Protein AF-A0A4P9X8M6-F1 (afdb_monomer)

Organism: NCBI:txid1555241

pLDDT: mean 81.97, std 18.38, range [35.16, 98.69]

Radius of gyration: 25.41 Å; Cα contacts (8 Å, |Δi|>4): 412; chains: 1; bounding box: 42×95×74 Å

Sequence (231 aa):
MHDADGSPYGARYAGDDATQTVERESTIPLPDVLYDQYLMLECRCFMGLFPEINRAWVTIDNRLFLWDYTASQGKPSASAAAAGAADDNLVTYDGQKQIIISVALVKPVAGVFLPQIEFLLVVTTPIEIILLGVTFEGPERRELAIIETGLAQSSDQILMGAIVSTAEGRVFMCGNNGHLFELEYRASAGLFSSRMNRINRTASSLAYFLPSFLHFGPDDGALSLAIDPHR

Foldseek 3Di:
DDDDDDDDPPPPPPPPPVPPDDDDPDDFDDPPVVVVLQVVADDDKDWDDDVVLQWTWMFRFQKIKIFRSCCVVDDAAPLRPPDPDDGSGIAMDRPGPGGWQDWDKFAAQPPQDDVQQGIWIFTDGQFKTATWGWGADDPPSRHIDTHGPVDMDTPVRFRFREWDAAPNGWIWTWTLQQWIKTWAAGNDADPPGDRIDIGTPPDDPCVVVDDPVPPPDPSHTDNYDDDDNVD

Mean predicted aligned error: 10.71 Å

Nearest PDB structures (foldseek):
  7tbj-assembly1_A5  TM=9.152E-01  e=1.159E-13  Homo sapiens
  7tbl-assembly1_A6-7  TM=9.152E-01  e=1.159E-13  Homo sapiens
  5hax-assembly1_A  TM=9.152E-01  e=1.224E-13  Thermochaetoides thermophila DSM 1495
  7tbi-assembly1_A4  TM=9.152E-01  e=1.224E-13  Saccharomyces cerevisiae
  7tbi-assembly1_A2  TM=9.152E-01  e=1.224E-13  Saccharomyces cerevisiae

Structure (mmCIF, N/CA/C/O backbone):
data_AF-A0A4P9X8M6-F1
#
_entry.id   AF-A0A4P9X8M6-F1
#
loop_
_atom_site.group_PDB
_atom_site.id
_atom_site.type_symbol
_atom_site.label_atom_id
_atom_site.label_alt_id
_atom_site.label_comp_id
_atom_site.label_asym_id
_atom_site.label_entity_id
_atom_site.label_seq_id
_atom_site.pdbx_PDB_ins_code
_atom_site.Cartn_x
_atom_site.Cartn_y
_atom_site.Cartn_z
_atom_site.occupancy
_atom_site.B_iso_or_equiv
_atom_site.auth_seq_id
_atom_site.auth_comp_id
_atom_site.auth_asym_id
_atom_site.auth_atom_id
_atom_site.pdbx_PDB_model_num
ATOM 1 N N . MET A 1 1 ? -19.738 -77.212 -41.095 1.00 36.34 1 MET A N 1
ATOM 2 C CA . MET A 1 1 ? -19.205 -77.770 -39.842 1.00 36.34 1 MET A CA 1
ATOM 3 C C . MET A 1 1 ? -18.336 -76.687 -39.237 1.00 36.34 1 MET A C 1
ATOM 5 O O . MET A 1 1 ? -17.339 -76.377 -39.868 1.00 36.34 1 MET A O 1
ATOM 9 N N . HIS A 1 2 ? -18.813 -76.115 -38.124 1.00 37.88 2 HIS A N 1
ATOM 10 C CA . HIS A 1 2 ? -18.127 -75.292 -37.112 1.00 37.88 2 HIS A CA 1
ATOM 11 C C . HIS A 1 2 ? -17.347 -74.043 -37.548 1.00 37.88 2 HIS A C 1
ATOM 13 O O . HIS A 1 2 ? -16.643 -74.045 -38.543 1.00 37.88 2 HIS A O 1
ATOM 19 N N . ASP A 1 3 ? -17.303 -72.960 -36.789 1.00 38.03 3 ASP A N 1
ATOM 20 C CA . ASP A 1 3 ? -18.166 -72.364 -35.768 1.00 38.03 3 ASP A CA 1
ATOM 21 C C . ASP A 1 3 ? -17.609 -70.947 -35.569 1.00 38.03 3 ASP A C 1
ATOM 23 O O . ASP A 1 3 ? -16.463 -70.657 -35.922 1.00 38.03 3 ASP A O 1
ATOM 27 N N . ALA A 1 4 ? -18.449 -70.069 -35.038 1.00 45.78 4 ALA A N 1
ATOM 28 C CA . ALA A 1 4 ? -18.085 -68.738 -34.586 1.00 45.78 4 ALA A CA 1
ATOM 29 C C . ALA A 1 4 ? -17.064 -68.783 -33.436 1.00 45.78 4 ALA A C 1
ATOM 31 O O . ALA A 1 4 ? -17.129 -69.690 -32.616 1.00 45.78 4 ALA A O 1
ATOM 32 N N . ASP A 1 5 ? -16.193 -67.774 -33.340 1.00 41.66 5 ASP A N 1
ATOM 33 C CA . ASP A 1 5 ? -16.103 -66.872 -32.178 1.00 41.66 5 ASP A CA 1
ATOM 34 C C . ASP A 1 5 ? -15.058 -65.772 -32.446 1.00 41.66 5 ASP A C 1
ATOM 36 O O . ASP A 1 5 ? -14.062 -66.001 -33.134 1.00 41.66 5 ASP A O 1
ATOM 40 N N . GLY A 1 6 ? -15.276 -64.575 -31.903 1.00 35.16 6 GLY A N 1
ATOM 41 C CA . GLY A 1 6 ? -14.295 -63.491 -31.953 1.00 35.16 6 GLY A CA 1
ATOM 42 C C . GLY A 1 6 ? -14.893 -62.092 -31.988 1.00 35.16 6 GLY A C 1
ATOM 43 O O . GLY A 1 6 ? -14.657 -61.339 -32.931 1.00 35.16 6 GLY A O 1
ATOM 44 N N . SER A 1 7 ? -15.645 -61.722 -30.949 1.00 44.66 7 SER A N 1
ATOM 45 C CA . SER A 1 7 ? -15.847 -60.309 -30.599 1.00 44.66 7 SER A CA 1
ATOM 46 C C . SER A 1 7 ? -14.492 -59.607 -30.450 1.00 44.66 7 SER A C 1
ATOM 48 O O . SER A 1 7 ? -13.554 -60.183 -29.893 1.00 44.66 7 SER A O 1
ATOM 50 N N . PRO A 1 8 ? -14.398 -58.333 -30.854 1.00 40.25 8 PRO A N 1
ATOM 51 C CA . PRO A 1 8 ? -13.964 -57.394 -29.836 1.00 40.25 8 PRO A CA 1
ATOM 52 C C . PRO A 1 8 ? -14.780 -56.106 -29.902 1.00 40.25 8 PRO A C 1
ATOM 54 O O . PRO A 1 8 ? -14.632 -55.278 -30.802 1.00 40.25 8 PRO A O 1
ATOM 57 N N . TYR A 1 9 ? -15.569 -55.884 -28.855 1.00 38.56 9 TYR A N 1
ATOM 58 C CA . TYR A 1 9 ? -15.810 -54.546 -28.328 1.00 38.56 9 TYR A CA 1
ATOM 59 C C . TYR A 1 9 ? -14.461 -53.920 -27.936 1.00 38.56 9 TYR A C 1
ATOM 61 O O . TYR A 1 9 ? -14.053 -53.935 -26.781 1.00 38.56 9 TYR A O 1
ATOM 69 N N . GLY A 1 10 ? -13.744 -53.397 -28.925 1.00 37.84 10 GLY A N 1
ATOM 70 C CA . GLY A 1 10 ? -12.582 -52.539 -28.755 1.00 37.84 10 GLY A CA 1
ATOM 71 C C . GLY A 1 10 ? -12.990 -51.113 -29.077 1.00 37.84 10 GLY A C 1
ATOM 72 O O . GLY A 1 10 ? -12.601 -50.580 -30.114 1.00 37.84 10 GLY A O 1
ATOM 73 N N . ALA A 1 11 ? -13.815 -50.507 -28.221 1.00 40.91 11 ALA A N 1
ATOM 74 C CA . ALA A 1 11 ? -13.980 -49.063 -28.238 1.00 40.91 11 ALA A CA 1
ATOM 75 C C . ALA A 1 11 ? -12.589 -48.458 -28.021 1.00 40.91 11 ALA A C 1
ATOM 77 O O . ALA A 1 11 ? -12.020 -48.542 -26.932 1.00 40.91 11 ALA A O 1
ATOM 78 N N . ARG A 1 12 ? -12.014 -47.898 -29.087 1.00 37.62 12 ARG A N 1
ATOM 79 C CA . ARG A 1 12 ? -10.888 -46.982 -28.974 1.00 37.62 12 ARG A CA 1
ATOM 80 C C . ARG A 1 12 ? -11.412 -45.773 -28.213 1.00 37.62 12 ARG A C 1
ATOM 82 O O . ARG A 1 12 ? -11.970 -44.859 -28.811 1.00 37.62 12 ARG A O 1
ATOM 89 N N . TYR A 1 13 ? -11.237 -45.781 -26.899 1.00 41.72 13 TYR A N 1
ATOM 90 C CA . TYR A 1 13 ? -11.098 -44.547 -26.150 1.00 41.72 13 TYR A CA 1
ATOM 91 C C . TYR A 1 13 ? -9.805 -43.906 -26.659 1.00 41.72 13 TYR A C 1
ATOM 93 O O . TYR A 1 13 ? -8.726 -44.131 -26.119 1.00 41.72 13 TYR A O 1
ATOM 101 N N . ALA A 1 14 ? -9.900 -43.176 -27.771 1.00 46.03 14 ALA A N 1
ATOM 102 C CA . ALA A 1 14 ? -8.968 -42.101 -28.049 1.00 46.03 14 ALA A CA 1
ATOM 103 C C . ALA A 1 14 ? -9.258 -41.054 -26.974 1.00 46.03 14 ALA A C 1
ATOM 105 O O . ALA A 1 14 ? -10.088 -40.167 -27.151 1.00 46.03 14 ALA A O 1
ATOM 106 N N . GLY A 1 15 ? -8.684 -41.274 -25.792 1.00 46.59 15 GLY A N 1
ATOM 107 C CA . GLY A 1 15 ? -8.570 -40.230 -24.803 1.00 46.59 15 GLY A CA 1
ATOM 108 C C . GLY A 1 15 ? -7.670 -39.180 -25.422 1.00 46.59 15 GLY A C 1
ATOM 109 O O . GLY A 1 15 ? 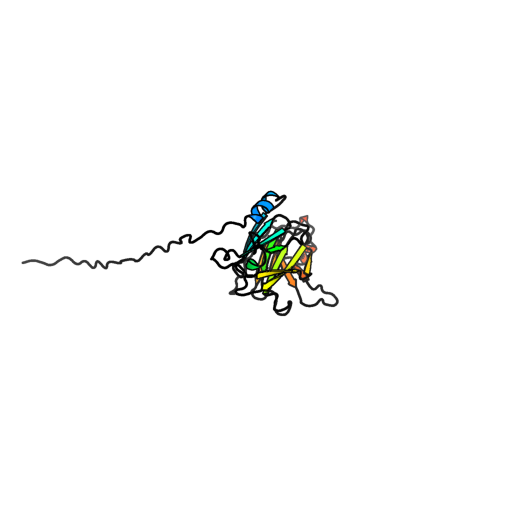-6.455 -39.361 -25.446 1.00 46.59 15 GLY A O 1
ATOM 110 N N . ASP A 1 16 ? -8.271 -38.108 -25.930 1.00 53.44 16 ASP A N 1
ATOM 111 C CA . ASP A 1 16 ? -7.636 -36.795 -25.911 1.00 53.44 16 ASP A CA 1
ATOM 112 C C . ASP A 1 16 ? -7.468 -36.417 -24.434 1.00 53.44 16 ASP A C 1
ATOM 114 O O . ASP A 1 16 ? -8.170 -35.573 -23.883 1.00 53.44 16 ASP A O 1
ATOM 118 N N . ASP A 1 17 ? -6.540 -37.100 -23.766 1.00 56.97 17 ASP A N 1
ATOM 119 C CA . ASP A 1 17 ? -5.930 -36.622 -22.539 1.00 56.97 17 ASP A CA 1
ATOM 120 C C . ASP A 1 17 ? -4.846 -35.642 -22.985 1.00 56.97 17 ASP A C 1
ATOM 122 O O . ASP A 1 17 ? -3.643 -35.898 -22.921 1.00 56.97 17 ASP A O 1
ATOM 126 N N . ALA A 1 18 ? -5.301 -34.542 -23.594 1.00 63.84 18 ALA A N 1
ATOM 127 C CA . ALA A 1 18 ? -4.459 -33.404 -23.881 1.00 63.84 18 ALA A CA 1
ATOM 128 C C . ALA A 1 18 ? -4.058 -32.848 -22.519 1.00 63.84 18 ALA A C 1
ATOM 130 O O . ALA A 1 18 ? -4.788 -32.064 -21.910 1.00 63.84 18 ALA A O 1
ATOM 131 N N . THR A 1 19 ? -2.922 -33.321 -22.008 1.00 73.25 19 THR A N 1
ATOM 132 C CA . THR A 1 19 ? -2.303 -32.783 -20.807 1.00 73.25 19 THR A CA 1
ATOM 133 C C . THR A 1 19 ? -2.197 -31.280 -21.010 1.00 73.25 19 THR A C 1
ATOM 135 O O . THR A 1 19 ? -1.454 -30.828 -21.881 1.00 73.25 19 THR A O 1
ATOM 138 N N . GLN A 1 20 ? -2.987 -30.507 -20.268 1.00 78.00 20 GLN A N 1
ATOM 139 C CA . GLN A 1 20 ? -2.903 -29.056 -20.316 1.00 78.00 20 GLN A CA 1
ATOM 140 C C . GLN A 1 20 ? -1.538 -28.661 -19.759 1.00 78.00 20 GLN A C 1
ATOM 142 O O . GLN A 1 20 ? -1.302 -28.710 -18.552 1.00 78.00 20 GLN A O 1
ATOM 147 N N . THR A 1 21 ? -0.616 -28.328 -20.653 1.00 85.62 21 THR A N 1
ATOM 148 C CA . THR A 1 21 ? 0.717 -27.858 -20.299 1.00 85.62 21 THR A CA 1
ATOM 149 C C . THR A 1 21 ? 0.705 -26.341 -20.245 1.00 85.62 21 THR A C 1
ATOM 151 O O . THR A 1 21 ? 0.279 -25.676 -21.187 1.00 85.62 21 THR A O 1
ATOM 154 N N . VAL A 1 22 ? 1.177 -25.784 -19.133 1.00 89.19 22 VAL A N 1
ATOM 155 C CA . VAL A 1 22 ? 1.449 -24.350 -19.036 1.00 89.19 22 VAL A CA 1
ATOM 156 C C . VAL A 1 22 ? 2.821 -24.102 -19.644 1.00 89.19 22 VAL A C 1
ATOM 158 O O . VAL A 1 22 ? 3.821 -24.630 -19.158 1.00 89.19 22 VAL A O 1
ATOM 161 N N . GLU A 1 23 ? 2.869 -23.293 -20.696 1.00 90.12 23 GLU A N 1
ATOM 162 C CA . GLU A 1 23 ? 4.118 -22.841 -21.298 1.00 90.12 23 GLU A CA 1
ATOM 163 C C . GLU A 1 23 ? 4.398 -21.393 -20.895 1.00 90.12 23 GLU A C 1
ATOM 165 O O . GLU A 1 23 ? 3.507 -20.545 -20.843 1.00 90.12 23 GLU A O 1
ATOM 170 N N . ARG A 1 24 ? 5.660 -21.105 -20.580 1.00 88.06 24 ARG A N 1
ATOM 171 C CA . ARG A 1 24 ? 6.111 -19.745 -20.288 1.00 88.06 24 ARG A CA 1
ATOM 172 C C . ARG A 1 24 ? 6.143 -18.952 -21.591 1.00 88.06 24 ARG A C 1
ATOM 174 O O . ARG A 1 24 ? 7.040 -19.151 -22.401 1.00 88.06 24 ARG A O 1
ATOM 181 N N . GLU A 1 25 ? 5.205 -18.026 -21.749 1.00 87.38 25 GLU A N 1
ATOM 182 C CA . GLU A 1 25 ? 5.122 -17.177 -22.942 1.00 87.38 25 GLU A CA 1
ATOM 183 C C . GLU A 1 25 ? 6.210 -16.094 -22.967 1.00 87.38 25 GLU A C 1
ATOM 185 O O . GLU A 1 25 ? 6.862 -15.875 -23.985 1.00 87.38 25 GLU A O 1
ATOM 190 N N . SER A 1 26 ? 6.435 -15.406 -21.844 1.00 82.50 26 SER A N 1
ATOM 191 C CA . SER A 1 26 ? 7.371 -14.279 -21.793 1.00 82.50 26 SER A CA 1
ATOM 192 C C . SER A 1 26 ? 7.974 -14.061 -20.406 1.00 82.50 26 SER A C 1
ATOM 194 O O . SER A 1 26 ? 7.615 -14.706 -1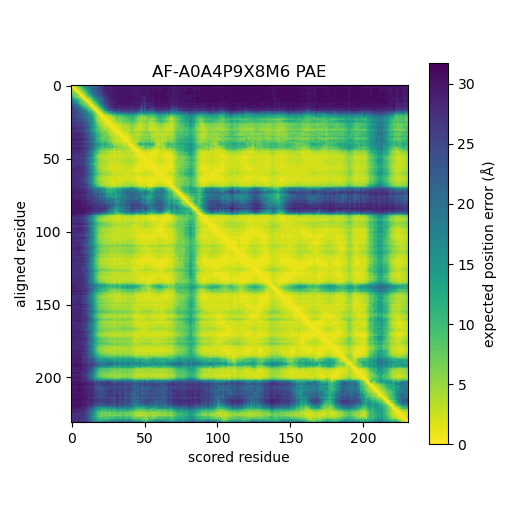9.417 1.00 82.50 26 SER A O 1
ATOM 196 N N . THR A 1 27 ? 8.971 -13.179 -20.324 1.00 81.31 27 THR A N 1
ATOM 197 C CA . THR A 1 27 ? 9.564 -12.724 -19.062 1.00 81.31 27 THR A CA 1
ATOM 198 C C . THR A 1 27 ? 10.005 -11.295 -19.179 1.00 81.31 27 THR A C 1
ATOM 200 O O . THR A 1 27 ? 10.637 -10.912 -20.158 1.00 81.31 27 THR A O 1
ATOM 203 N N . ILE A 1 28 ? 9.669 -10.539 -18.148 1.00 81.19 28 ILE A N 1
ATOM 204 C CA . ILE A 1 28 ? 9.882 -9.108 -18.084 1.00 81.19 28 ILE A CA 1
ATOM 205 C C . ILE A 1 28 ? 10.965 -8.895 -17.024 1.00 81.19 28 ILE A C 1
ATOM 207 O O . ILE A 1 28 ? 10.739 -9.271 -15.869 1.00 81.19 28 ILE A O 1
ATOM 211 N N . PRO A 1 29 ? 12.158 -8.398 -17.399 1.00 79.81 29 PRO A N 1
ATOM 212 C CA . PRO A 1 29 ? 13.193 -8.085 -16.423 1.00 79.81 29 PRO A CA 1
ATOM 213 C C . PRO A 1 29 ? 12.755 -6.915 -15.531 1.00 79.81 29 PRO A C 1
ATOM 215 O O . PRO A 1 29 ? 11.855 -6.147 -15.880 1.00 79.81 29 PRO A O 1
ATOM 218 N N . LEU A 1 30 ? 13.396 -6.786 -14.368 1.00 79.62 30 LEU A N 1
ATOM 219 C CA . LEU A 1 30 ? 13.272 -5.577 -13.555 1.00 79.62 30 LEU A CA 1
ATOM 220 C C . LEU A 1 30 ? 13.863 -4.384 -14.330 1.00 79.62 30 LEU A C 1
ATOM 222 O O . LEU A 1 30 ? 14.883 -4.579 -14.990 1.00 79.62 30 LEU A O 1
ATOM 226 N N . PRO A 1 31 ? 13.265 -3.182 -14.241 1.00 82.81 31 PRO A N 1
ATOM 227 C CA . PRO A 1 31 ? 13.874 -1.958 -14.759 1.00 82.81 31 PRO A CA 1
ATOM 228 C C . PRO A 1 31 ? 15.306 -1.767 -14.250 1.00 82.81 31 PRO A C 1
ATOM 230 O O . PRO A 1 31 ? 15.565 -1.950 -13.056 1.00 82.81 31 PRO A O 1
ATOM 233 N N . ASP A 1 32 ? 16.222 -1.364 -15.131 1.00 80.44 32 ASP A N 1
ATOM 234 C CA . ASP A 1 32 ? 17.652 -1.262 -14.813 1.00 80.44 32 ASP A CA 1
ATOM 235 C C . ASP A 1 32 ? 17.904 -0.240 -13.695 1.00 80.44 32 ASP A C 1
ATOM 237 O O . ASP A 1 32 ? 18.746 -0.457 -12.823 1.00 80.44 32 ASP A O 1
ATOM 241 N N . VAL A 1 33 ? 17.100 0.829 -13.636 1.00 79.00 33 VAL A N 1
ATOM 242 C CA . VAL A 1 33 ? 17.161 1.845 -12.569 1.00 79.00 33 VAL A CA 1
ATOM 243 C C . VAL A 1 33 ? 17.000 1.238 -11.168 1.00 79.00 33 VAL A C 1
ATOM 245 O O . VAL A 1 33 ? 17.580 1.741 -10.203 1.00 79.00 33 VAL A O 1
ATOM 248 N N . LEU A 1 34 ? 16.247 0.141 -11.027 1.00 83.56 34 LEU A N 1
ATOM 249 C CA . LEU A 1 34 ? 16.076 -0.530 -9.736 1.00 83.56 34 LEU A CA 1
ATOM 250 C C . LEU A 1 34 ? 17.336 -1.267 -9.289 1.00 83.56 34 LEU A C 1
ATOM 252 O O . LEU A 1 34 ? 17.514 -1.461 -8.088 1.00 83.56 34 LEU A O 1
ATOM 256 N N . TYR A 1 35 ? 18.208 -1.661 -10.218 1.00 83.44 35 TYR A N 1
ATOM 257 C CA . TYR A 1 35 ? 19.460 -2.331 -9.884 1.00 83.44 35 TYR A CA 1
ATOM 258 C C . TYR A 1 35 ? 20.376 -1.403 -9.085 1.00 83.44 35 TYR A C 1
ATOM 260 O O . TYR A 1 35 ? 20.844 -1.775 -8.010 1.00 83.44 35 TYR A O 1
ATOM 268 N N . ASP A 1 36 ? 20.540 -0.160 -9.541 1.00 82.38 36 ASP A N 1
ATOM 269 C CA . ASP A 1 36 ? 21.342 0.843 -8.836 1.00 82.38 36 ASP A CA 1
ATOM 270 C C . ASP A 1 36 ? 20.765 1.165 -7.451 1.00 82.38 36 ASP A C 1
ATOM 272 O O . ASP A 1 36 ? 21.509 1.294 -6.480 1.00 82.38 36 ASP A O 1
ATOM 276 N N . GLN A 1 37 ? 19.434 1.249 -7.331 1.00 82.00 37 GLN A N 1
ATOM 277 C CA . GLN A 1 37 ? 18.783 1.441 -6.029 1.00 82.00 37 GLN A CA 1
ATOM 278 C C . GLN A 1 37 ? 18.998 0.236 -5.108 1.00 82.00 37 GLN A C 1
ATOM 280 O O . GLN A 1 37 ? 19.253 0.405 -3.919 1.00 82.00 37 GLN A O 1
ATOM 285 N N . TYR A 1 38 ? 18.929 -0.979 -5.650 1.00 82.62 38 TYR A N 1
ATOM 286 C CA . TYR A 1 38 ? 19.124 -2.207 -4.888 1.00 82.62 38 TYR A CA 1
ATOM 287 C C . TYR A 1 38 ? 20.553 -2.333 -4.350 1.00 82.62 38 TYR A C 1
ATOM 289 O O . TYR A 1 38 ? 20.747 -2.807 -3.234 1.00 82.62 38 TYR A O 1
ATOM 297 N N . LEU A 1 39 ? 21.558 -1.864 -5.093 1.00 84.94 39 LEU A N 1
ATOM 298 C CA . LEU A 1 39 ? 22.943 -1.830 -4.613 1.00 84.94 39 LEU A CA 1
ATOM 299 C C . LEU A 1 39 ? 23.146 -0.895 -3.409 1.00 84.94 39 LEU A C 1
ATOM 301 O O . LEU A 1 39 ? 24.118 -1.064 -2.675 1.00 84.94 39 LEU A O 1
ATOM 305 N N . MET A 1 40 ? 22.245 0.069 -3.199 1.00 84.88 40 MET A N 1
ATOM 306 C CA . MET A 1 40 ? 22.247 0.975 -2.045 1.00 84.88 40 MET A CA 1
ATOM 307 C C . MET A 1 40 ? 21.402 0.463 -0.869 1.00 84.88 40 MET A C 1
ATOM 309 O O . MET A 1 40 ? 21.261 1.178 0.117 1.00 84.88 40 MET A O 1
ATOM 313 N N . LEU A 1 41 ? 20.835 -0.743 -0.962 1.00 87.25 41 LEU A N 1
ATOM 314 C CA . LEU A 1 41 ? 19.992 -1.326 0.078 1.00 87.25 41 LEU A CA 1
ATOM 315 C C . LEU A 1 41 ? 20.743 -1.460 1.412 1.00 87.25 41 LEU A C 1
ATOM 317 O O . LEU A 1 41 ? 21.771 -2.135 1.486 1.00 87.25 41 LEU A O 1
ATOM 321 N N . GLU A 1 42 ? 20.177 -0.904 2.482 1.00 83.19 42 GLU A N 1
ATOM 322 C CA . GLU A 1 42 ? 20.769 -0.959 3.821 1.00 83.19 42 GLU A CA 1
ATOM 323 C C . GLU A 1 42 ? 20.076 -1.975 4.734 1.00 83.19 42 GLU A C 1
ATOM 325 O O . GLU A 1 42 ? 20.739 -2.672 5.505 1.00 83.19 42 GLU A O 1
ATOM 330 N N . CYS A 1 43 ? 18.744 -2.070 4.669 1.00 86.06 43 CYS A N 1
ATOM 331 C CA . CYS A 1 43 ? 17.955 -2.859 5.613 1.00 86.06 43 CYS A CA 1
ATOM 332 C C . CYS A 1 43 ? 17.170 -3.985 4.939 1.00 86.06 43 CYS A C 1
ATOM 334 O O . CYS A 1 43 ? 17.427 -5.161 5.213 1.00 86.06 43 CYS A O 1
ATOM 336 N N . ARG A 1 44 ? 16.140 -3.655 4.147 1.00 90.31 44 ARG A N 1
ATOM 337 C CA . ARG A 1 44 ? 15.183 -4.645 3.620 1.00 90.31 44 ARG A CA 1
ATOM 338 C C . ARG A 1 44 ? 14.582 -4.265 2.275 1.00 90.31 44 ARG A C 1
ATOM 340 O O . ARG A 1 44 ? 14.269 -3.110 2.008 1.00 90.31 44 ARG A O 1
ATOM 347 N N . CYS A 1 45 ? 14.362 -5.297 1.468 1.00 90.44 45 CYS A N 1
ATOM 348 C CA . CYS A 1 45 ? 13.685 -5.209 0.187 1.00 90.44 45 CYS A CA 1
ATOM 349 C C . CYS A 1 45 ? 12.476 -6.152 0.180 1.00 90.44 45 CYS A C 1
ATOM 351 O O . CYS A 1 45 ? 12.603 -7.319 0.557 1.00 90.44 45 CYS A O 1
ATOM 353 N N . PHE A 1 46 ? 11.320 -5.646 -0.243 1.00 93.75 46 PHE A N 1
ATOM 354 C CA . PHE A 1 46 ? 10.098 -6.427 -0.449 1.00 93.75 46 PHE A CA 1
ATOM 355 C C . PHE A 1 46 ? 9.555 -6.134 -1.839 1.00 93.75 46 PHE A C 1
ATOM 357 O O . PHE A 1 46 ? 9.788 -5.059 -2.379 1.00 93.75 46 PHE A O 1
ATOM 364 N N . MET A 1 47 ? 8.831 -7.076 -2.430 1.00 94.56 47 MET A N 1
ATOM 365 C CA . MET A 1 47 ? 8.276 -6.902 -3.766 1.00 94.56 47 MET A CA 1
ATOM 366 C C . MET A 1 47 ? 6.986 -7.683 -3.939 1.00 94.56 47 MET A C 1
ATOM 368 O O . MET A 1 47 ? 6.721 -8.643 -3.213 1.00 94.56 47 MET A O 1
ATOM 372 N N . GLY A 1 48 ? 6.206 -7.292 -4.936 1.00 95.44 48 GLY A N 1
ATOM 373 C CA . GLY A 1 48 ? 4.965 -7.964 -5.263 1.00 95.44 48 GLY A CA 1
ATOM 374 C C . GLY A 1 48 ? 4.340 -7.437 -6.542 1.00 95.44 48 GLY A C 1
ATOM 375 O O . GLY A 1 48 ? 4.945 -6.686 -7.310 1.00 95.44 48 GLY A O 1
ATOM 376 N N . LEU A 1 49 ? 3.103 -7.862 -6.767 1.00 95.94 49 LEU A N 1
ATOM 377 C CA . LEU A 1 49 ? 2.301 -7.471 -7.914 1.00 95.94 49 LEU A CA 1
ATOM 378 C C . LEU A 1 49 ? 0.988 -6.860 -7.435 1.00 95.94 49 LEU A C 1
ATOM 380 O O . LEU A 1 49 ? 0.435 -7.272 -6.418 1.00 95.94 49 LEU A O 1
ATOM 384 N N . PHE A 1 50 ? 0.480 -5.931 -8.231 1.00 97.06 50 PHE A N 1
ATOM 385 C CA . PHE A 1 50 ? -0.886 -5.435 -8.211 1.00 97.06 50 PHE A CA 1
ATOM 386 C C . PHE A 1 50 ? -1.518 -5.687 -9.586 1.00 97.06 50 PHE A C 1
ATOM 388 O O . PHE A 1 50 ? -1.541 -4.789 -10.441 1.00 97.06 50 PHE A O 1
ATOM 395 N N . PRO A 1 51 ? -1.978 -6.926 -9.847 1.00 94.12 51 PRO A N 1
ATOM 396 C CA . PRO A 1 51 ? -2.547 -7.298 -11.138 1.00 94.12 51 PRO A CA 1
ATOM 397 C C . PRO A 1 51 ? -3.779 -6.472 -11.520 1.00 94.12 51 PRO A C 1
ATOM 399 O O . PRO A 1 51 ? -4.015 -6.228 -12.697 1.00 94.12 51 PRO A O 1
ATOM 402 N N . GLU A 1 52 ? -4.530 -5.975 -10.536 1.00 93.44 52 GLU A N 1
ATOM 403 C CA . GLU A 1 52 ? -5.733 -5.155 -10.718 1.00 93.44 52 GLU A CA 1
ATOM 404 C C . GLU A 1 52 ? -5.457 -3.836 -11.449 1.00 93.44 52 GLU A C 1
ATOM 406 O O . GLU A 1 52 ? -6.372 -3.232 -12.013 1.00 93.44 52 GLU A O 1
ATOM 411 N N . ILE A 1 53 ? -4.204 -3.380 -11.415 1.00 93.81 53 ILE A N 1
ATOM 412 C CA . ILE A 1 53 ? -3.747 -2.143 -12.049 1.00 93.81 53 ILE A CA 1
ATOM 413 C C . ILE A 1 53 ? -2.558 -2.374 -12.980 1.00 93.81 53 ILE A C 1
ATOM 415 O O . ILE A 1 53 ? -1.920 -1.409 -13.386 1.00 93.81 53 ILE A O 1
ATOM 419 N N . ASN A 1 54 ? -2.242 -3.630 -13.314 1.00 91.75 54 ASN A N 1
ATOM 420 C CA . ASN A 1 54 ? -1.087 -3.991 -14.136 1.00 91.75 54 ASN A CA 1
ATOM 421 C C . ASN A 1 54 ? 0.223 -3.377 -13.618 1.00 91.75 54 ASN A C 1
ATOM 423 O O . ASN A 1 54 ? 0.974 -2.774 -14.383 1.00 91.75 54 ASN A O 1
ATOM 427 N N . ARG A 1 55 ? 0.485 -3.441 -12.308 1.00 92.56 55 ARG A N 1
ATOM 428 C CA . ARG A 1 55 ? 1.737 -2.925 -11.732 1.00 92.56 55 ARG A CA 1
ATOM 429 C C . ARG A 1 55 ? 2.499 -4.000 -10.991 1.00 92.56 55 ARG A C 1
ATOM 431 O O . ARG A 1 55 ? 1.916 -4.818 -10.289 1.00 92.56 55 ARG A O 1
ATOM 438 N N . ALA A 1 56 ? 3.812 -3.967 -11.125 1.00 94.00 56 ALA A N 1
ATOM 439 C CA . ALA A 1 56 ? 4.717 -4.598 -10.182 1.00 9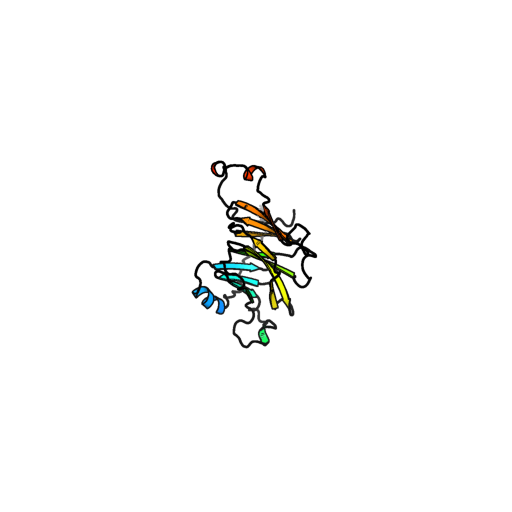4.00 56 ALA A CA 1
ATOM 440 C C . ALA A 1 56 ? 5.228 -3.521 -9.229 1.00 94.00 56 ALA A C 1
ATOM 442 O O . ALA A 1 56 ? 5.228 -2.337 -9.577 1.00 94.00 56 ALA A O 1
ATOM 443 N N . TRP A 1 57 ? 5.618 -3.923 -8.026 1.00 95.88 57 TRP A N 1
ATOM 444 C CA . TRP A 1 57 ? 6.158 -3.007 -7.037 1.00 95.88 57 TRP A CA 1
ATOM 445 C C . TRP A 1 57 ? 7.346 -3.609 -6.299 1.00 95.88 57 TRP A C 1
ATOM 447 O O . TRP A 1 57 ? 7.438 -4.824 -6.114 1.00 95.88 57 TRP A O 1
ATOM 457 N N . VAL A 1 58 ? 8.245 -2.736 -5.856 1.00 95.38 58 VAL A N 1
ATOM 458 C CA . VAL A 1 58 ? 9.351 -3.074 -4.962 1.00 95.38 58 VAL A CA 1
ATOM 459 C C . VAL A 1 58 ? 9.539 -1.956 -3.948 1.00 95.38 58 VAL A C 1
ATOM 461 O O . VAL A 1 58 ? 9.436 -0.778 -4.283 1.00 95.38 58 VAL A O 1
ATOM 464 N N . THR A 1 59 ? 9.813 -2.313 -2.703 1.00 95.69 59 THR A N 1
ATOM 465 C CA . THR A 1 59 ? 10.299 -1.386 -1.688 1.00 95.69 59 THR A CA 1
ATOM 466 C C . THR A 1 59 ? 11.776 -1.627 -1.466 1.00 95.69 59 THR A C 1
ATOM 468 O O . THR A 1 59 ? 12.180 -2.773 -1.282 1.00 95.69 59 THR A O 1
ATOM 471 N N . ILE A 1 60 ? 12.565 -0.564 -1.423 1.00 94.81 60 ILE A N 1
ATOM 472 C CA . ILE A 1 60 ? 13.974 -0.599 -1.030 1.00 94.81 60 ILE A CA 1
ATOM 473 C C . ILE A 1 60 ? 14.074 0.348 0.157 1.00 94.81 60 ILE A C 1
ATOM 475 O O . ILE A 1 60 ? 13.917 1.560 0.003 1.00 94.81 60 ILE A O 1
ATOM 479 N N . ASP A 1 61 ? 14.219 -0.230 1.347 1.00 95.00 61 ASP A N 1
ATOM 480 C CA . ASP A 1 61 ? 14.163 0.465 2.629 1.00 95.00 61 ASP A CA 1
ATOM 481 C C . ASP A 1 61 ? 12.895 1.316 2.782 1.00 95.00 61 ASP A C 1
ATOM 483 O O . ASP A 1 61 ? 11.814 0.779 3.014 1.00 95.00 61 ASP A O 1
ATOM 487 N N . ASN A 1 62 ? 13.007 2.637 2.674 1.00 95.62 62 ASN A N 1
ATOM 488 C CA . ASN A 1 62 ? 11.927 3.608 2.851 1.00 95.62 62 ASN A CA 1
ATOM 489 C C . ASN A 1 62 ? 11.301 4.089 1.528 1.00 95.62 62 ASN A C 1
ATOM 491 O O . ASN A 1 62 ? 10.430 4.956 1.544 1.00 95.62 62 ASN A O 1
ATOM 495 N N . ARG A 1 63 ? 11.747 3.579 0.378 1.00 95.69 63 ARG A N 1
ATOM 496 C CA . ARG A 1 63 ? 11.249 4.000 -0.940 1.00 95.69 63 ARG A CA 1
ATOM 497 C C . ARG A 1 63 ? 10.412 2.896 -1.563 1.00 95.69 63 ARG A C 1
ATOM 499 O O . ARG A 1 63 ? 10.780 1.728 -1.488 1.00 95.69 63 ARG A O 1
ATOM 506 N N . LEU A 1 64 ? 9.307 3.271 -2.193 1.00 96.69 64 LEU A N 1
ATOM 507 C CA . LEU A 1 64 ? 8.424 2.389 -2.949 1.00 96.69 64 LEU A CA 1
ATOM 508 C C . LEU A 1 64 ? 8.503 2.752 -4.431 1.00 96.69 64 LEU A C 1
ATOM 510 O O . LEU A 1 64 ? 8.345 3.910 -4.803 1.00 96.69 64 LEU A O 1
ATOM 514 N N . PHE A 1 65 ? 8.695 1.748 -5.272 1.00 95.00 65 PHE A N 1
ATOM 515 C CA . PHE A 1 65 ? 8.743 1.870 -6.719 1.00 95.00 65 PHE A CA 1
ATOM 516 C C . PHE A 1 65 ? 7.651 1.006 -7.340 1.00 95.00 65 PHE A C 1
ATOM 518 O O . PHE A 1 65 ? 7.446 -0.126 -6.900 1.00 95.00 65 PHE A O 1
ATOM 525 N N . LEU A 1 66 ? 6.963 1.516 -8.361 1.00 94.69 66 LEU A N 1
ATOM 526 C CA . LEU A 1 66 ? 5.976 0.772 -9.140 1.00 94.69 66 LEU A CA 1
ATOM 527 C C . LEU A 1 66 ? 6.222 0.972 -10.629 1.00 94.69 66 LEU A C 1
ATOM 529 O O . LEU A 1 66 ? 6.570 2.068 -11.050 1.00 94.69 66 LEU A O 1
ATOM 533 N N . TRP A 1 67 ? 5.981 -0.058 -11.433 1.00 90.56 67 TRP A N 1
ATOM 534 C CA . TRP A 1 67 ? 6.073 0.035 -12.891 1.00 90.56 67 TRP A CA 1
ATOM 535 C C . TRP A 1 67 ? 5.034 -0.854 -13.572 1.00 90.56 67 TRP A C 1
ATOM 537 O O . TRP A 1 67 ? 4.607 -1.867 -13.012 1.00 90.56 67 TRP A O 1
ATOM 547 N N . ASP A 1 68 ? 4.598 -0.474 -14.776 1.00 88.25 68 ASP A N 1
ATOM 548 C CA . ASP A 1 68 ? 3.735 -1.330 -15.602 1.00 88.25 68 ASP A CA 1
ATOM 549 C C . ASP A 1 68 ? 4.564 -2.446 -16.228 1.00 88.25 68 ASP A C 1
ATOM 551 O O . ASP A 1 68 ? 5.417 -2.207 -17.087 1.00 88.25 68 ASP A O 1
ATOM 555 N N . TYR A 1 69 ? 4.292 -3.682 -15.820 1.00 85.38 69 TYR A N 1
ATOM 556 C CA . TYR A 1 69 ? 4.956 -4.847 -16.393 1.00 85.38 69 TYR A CA 1
ATOM 557 C C . TYR A 1 69 ? 4.433 -5.175 -17.806 1.00 85.38 69 TYR A C 1
ATOM 559 O O . TYR A 1 69 ? 5.104 -5.868 -18.565 1.00 85.38 69 TYR A O 1
ATOM 567 N N . THR A 1 70 ? 3.283 -4.635 -18.221 1.00 80.88 70 THR A N 1
ATOM 568 C CA . THR A 1 70 ? 2.725 -4.825 -19.573 1.00 80.88 70 THR A CA 1
ATOM 569 C C . THR A 1 70 ? 3.343 -3.886 -20.613 1.00 80.88 70 THR A C 1
ATOM 571 O O . THR A 1 70 ? 3.165 -4.092 -21.814 1.00 80.88 70 THR A O 1
ATOM 574 N N . ALA A 1 71 ? 4.118 -2.876 -20.191 1.00 67.75 71 ALA A N 1
ATOM 575 C CA . ALA A 1 71 ? 4.729 -1.892 -21.092 1.00 67.75 71 ALA A CA 1
ATOM 576 C C . ALA A 1 71 ? 5.653 -2.519 -22.149 1.00 67.75 71 ALA A C 1
ATOM 578 O O . ALA A 1 71 ? 5.692 -2.068 -23.295 1.00 67.75 71 ALA A O 1
ATOM 579 N N . SER A 1 72 ? 6.314 -3.620 -21.792 1.00 59.31 72 SER A N 1
ATOM 580 C CA . SER A 1 72 ? 7.166 -4.417 -22.681 1.00 59.31 72 SER A CA 1
ATOM 581 C C . SER A 1 72 ? 6.433 -5.021 -23.895 1.00 59.31 72 SER A C 1
ATOM 583 O O . SER A 1 72 ? 7.087 -5.408 -24.860 1.00 59.31 72 SER A O 1
ATOM 585 N N . GLN A 1 73 ? 5.092 -5.042 -23.910 1.00 58.88 73 GLN A N 1
ATOM 586 C CA . GLN A 1 73 ? 4.272 -5.546 -25.024 1.00 58.88 73 GLN A CA 1
ATOM 587 C C . GLN A 1 73 ? 4.070 -4.531 -26.174 1.00 58.88 73 GLN A C 1
ATOM 589 O O . GLN A 1 73 ? 3.206 -4.718 -27.029 1.00 58.88 73 GLN A O 1
ATOM 594 N N . GLY A 1 74 ? 4.877 -3.464 -26.237 1.00 52.03 74 GLY A N 1
ATOM 595 C CA . GLY A 1 74 ? 5.050 -2.669 -27.462 1.00 52.03 74 GLY A CA 1
ATOM 596 C C . GLY A 1 74 ? 4.243 -1.371 -27.570 1.00 52.03 74 GLY A C 1
ATOM 597 O O . GLY A 1 74 ? 4.144 -0.819 -28.665 1.00 52.03 74 GLY A O 1
ATOM 598 N N . LYS A 1 75 ? 3.698 -0.841 -26.467 1.00 52.56 75 LYS A N 1
ATOM 599 C CA . LYS A 1 75 ? 3.157 0.531 -26.431 1.00 52.56 75 LYS A CA 1
ATOM 600 C C . LYS A 1 75 ? 3.824 1.343 -25.311 1.00 52.56 75 LYS A C 1
ATOM 602 O O . LYS A 1 75 ? 3.608 1.022 -24.144 1.00 52.56 75 LYS A O 1
ATOM 607 N N . PRO A 1 76 ? 4.615 2.384 -25.616 1.00 53.78 76 PRO A N 1
ATOM 608 C CA . PRO A 1 76 ? 5.040 3.332 -24.589 1.00 53.78 76 PRO A CA 1
ATOM 609 C C . PRO A 1 76 ? 3.803 3.993 -23.946 1.00 53.78 76 PRO A C 1
ATOM 611 O O . PRO A 1 76 ? 2.771 4.144 -24.607 1.00 53.78 76 PRO A O 1
ATOM 614 N N . SER A 1 77 ? 3.866 4.343 -22.655 1.00 55.72 77 SER A N 1
ATOM 615 C CA . SER A 1 77 ? 2.878 5.251 -22.037 1.00 55.72 77 SER A CA 1
ATOM 616 C C . SER A 1 77 ? 2.928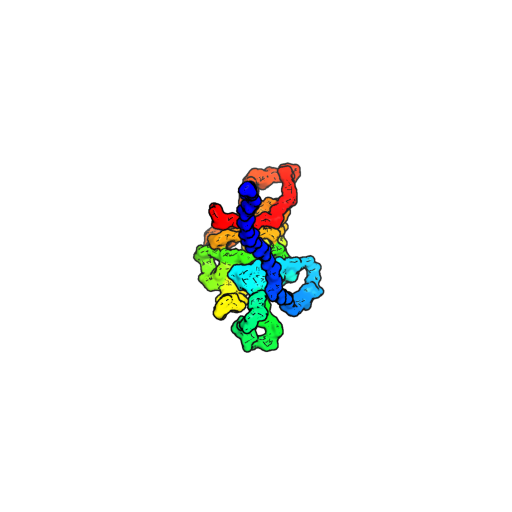 6.625 -22.732 1.00 55.72 77 SER A C 1
ATOM 618 O O . SER A 1 77 ? 3.798 6.850 -23.566 1.00 55.72 77 SER A O 1
ATOM 620 N N . ALA A 1 78 ? 1.997 7.550 -22.479 1.00 51.66 78 ALA A N 1
ATOM 621 C CA . ALA A 1 78 ? 2.119 8.897 -23.055 1.00 51.66 78 ALA A CA 1
ATOM 622 C C . ALA A 1 78 ? 3.188 9.731 -22.313 1.00 51.66 78 ALA A C 1
ATOM 624 O O . ALA A 1 78 ? 3.882 10.511 -22.969 1.00 51.66 78 ALA A O 1
ATOM 625 N N . SER A 1 79 ? 3.419 9.470 -21.015 1.00 47.00 79 SER A N 1
ATOM 626 C CA . SER A 1 79 ? 4.621 9.904 -20.273 1.00 47.00 79 SER A CA 1
ATOM 627 C C . SER A 1 79 ? 5.895 9.560 -21.058 1.00 47.00 79 SER A C 1
ATOM 629 O O . SER A 1 79 ? 6.645 10.482 -21.382 1.00 47.00 79 SER A O 1
ATOM 631 N N . ALA A 1 80 ? 5.937 8.304 -21.544 1.00 46.09 80 ALA A N 1
ATOM 632 C CA . ALA A 1 80 ? 6.685 7.717 -22.672 1.00 46.09 80 ALA A CA 1
ATOM 633 C C . ALA A 1 80 ? 7.426 8.624 -23.658 1.00 46.09 80 ALA A C 1
ATOM 635 O O . ALA A 1 80 ? 8.535 8.365 -24.131 1.00 46.09 80 ALA A O 1
ATOM 636 N N . ALA A 1 81 ? 6.663 9.590 -24.162 1.00 44.72 81 ALA A N 1
ATOM 637 C CA . ALA A 1 81 ? 6.990 10.322 -25.373 1.00 44.72 81 ALA A CA 1
ATOM 638 C C . ALA A 1 81 ? 7.596 11.698 -25.074 1.00 44.72 81 ALA A C 1
ATOM 640 O O . ALA A 1 81 ? 8.133 12.334 -25.982 1.00 44.72 81 ALA A O 1
ATOM 641 N N . ALA A 1 82 ? 7.496 12.173 -23.827 1.00 43.97 82 ALA A N 1
ATOM 642 C CA . ALA A 1 82 ? 7.894 13.521 -23.438 1.00 43.97 82 ALA A CA 1
ATOM 643 C C . ALA A 1 82 ? 9.273 13.580 -22.756 1.00 43.97 82 ALA A C 1
ATOM 645 O O . ALA A 1 82 ? 9.910 14.636 -22.789 1.00 43.97 82 ALA A O 1
ATOM 646 N N . ALA A 1 83 ? 9.766 12.476 -22.183 1.00 41.78 83 ALA A N 1
ATOM 647 C CA . ALA A 1 83 ? 11.048 12.420 -21.487 1.00 41.78 83 ALA A CA 1
ATOM 648 C C . ALA A 1 83 ? 12.009 11.449 -22.191 1.00 41.78 83 ALA A C 1
ATOM 650 O O . ALA A 1 83 ? 11.805 10.245 -22.207 1.00 41.78 83 ALA A O 1
ATOM 651 N N . GLY A 1 84 ? 13.099 11.957 -22.770 1.00 39.59 84 GLY A N 1
ATOM 652 C CA . GLY A 1 84 ? 14.150 11.142 -23.399 1.00 39.59 84 GLY A CA 1
ATOM 653 C C . GLY A 1 84 ? 15.007 10.336 -22.407 1.00 39.59 84 GLY A C 1
ATOM 654 O O . GLY A 1 84 ? 16.231 10.415 -22.474 1.00 39.59 84 GLY A O 1
ATOM 655 N N . ALA A 1 85 ? 14.390 9.604 -21.475 1.00 41.75 85 ALA A N 1
ATOM 656 C CA . ALA A 1 85 ? 15.037 8.825 -20.422 1.00 41.75 85 ALA A CA 1
ATOM 657 C C . ALA A 1 85 ? 14.599 7.353 -20.479 1.00 41.75 85 ALA A C 1
ATOM 659 O O . ALA A 1 85 ? 13.458 7.031 -20.785 1.00 41.75 85 ALA A O 1
ATOM 660 N N . ALA A 1 86 ? 15.532 6.455 -20.182 1.00 45.28 86 ALA A N 1
ATOM 661 C CA . ALA A 1 86 ? 15.462 5.027 -20.473 1.00 45.28 86 ALA A CA 1
ATOM 662 C C . ALA A 1 86 ? 14.416 4.194 -19.690 1.00 45.28 86 ALA A C 1
ATOM 664 O O . ALA A 1 86 ? 14.367 2.996 -19.920 1.00 45.28 86 ALA A O 1
ATOM 665 N N . ASP A 1 87 ? 13.582 4.772 -18.814 1.00 60.19 87 ASP A N 1
ATOM 666 C CA . ASP A 1 87 ? 12.649 4.015 -17.948 1.00 60.19 87 ASP A CA 1
ATOM 667 C C . ASP A 1 87 ? 11.423 4.864 -17.514 1.00 60.19 87 ASP A C 1
ATOM 669 O O . ASP A 1 87 ? 11.167 5.137 -16.341 1.00 60.19 87 ASP A O 1
ATOM 673 N N . ASP A 1 88 ? 10.642 5.311 -18.494 1.00 58.03 88 ASP A N 1
ATOM 674 C CA . ASP A 1 88 ? 9.578 6.336 -18.404 1.00 58.03 88 ASP A CA 1
ATOM 675 C C . ASP A 1 88 ? 8.223 5.848 -17.829 1.00 58.03 88 ASP A C 1
ATOM 677 O O . ASP A 1 88 ? 7.134 6.333 -18.141 1.00 58.03 88 ASP A O 1
ATOM 681 N N . ASN A 1 89 ? 8.262 4.816 -16.993 1.00 72.81 89 ASN A N 1
ATOM 682 C CA . ASN A 1 89 ? 7.059 4.279 -16.355 1.00 72.81 89 ASN A CA 1
ATOM 683 C C . ASN A 1 89 ? 7.298 3.792 -14.921 1.00 72.81 89 ASN A C 1
ATOM 685 O O . ASN A 1 89 ? 6.479 3.083 -14.334 1.00 72.81 89 ASN A O 1
ATOM 689 N N . LEU A 1 90 ? 8.445 4.168 -14.359 1.00 86.19 90 LEU A N 1
ATOM 690 C CA . LEU A 1 90 ? 8.754 3.946 -12.963 1.00 86.19 90 LEU A CA 1
ATOM 691 C C . LEU A 1 90 ? 8.167 5.087 -12.127 1.00 86.19 90 LEU A C 1
ATOM 693 O O . LEU A 1 90 ? 8.630 6.224 -12.177 1.00 86.19 90 LEU A O 1
ATOM 697 N N . VAL A 1 91 ? 7.164 4.776 -11.319 1.00 92.25 91 VAL A N 1
ATOM 698 C CA . VAL A 1 91 ? 6.604 5.692 -10.328 1.00 92.25 91 VAL A CA 1
ATOM 699 C C . VAL A 1 91 ? 7.312 5.454 -9.003 1.00 92.25 91 VAL A C 1
ATOM 701 O O . VAL A 1 91 ? 7.377 4.322 -8.529 1.00 92.25 91 VAL A O 1
ATOM 704 N N . THR A 1 92 ? 7.833 6.520 -8.398 1.00 94.12 92 THR A N 1
ATOM 705 C CA . THR A 1 92 ? 8.545 6.455 -7.116 1.00 94.12 92 THR A CA 1
ATOM 706 C C . THR A 1 92 ? 7.772 7.208 -6.042 1.00 94.12 92 THR A C 1
ATOM 708 O O . THR A 1 92 ? 7.321 8.329 -6.263 1.00 94.12 92 THR A O 1
ATOM 711 N N . TYR A 1 93 ? 7.664 6.601 -4.866 1.00 96.50 93 TYR A N 1
ATOM 712 C CA . TYR A 1 93 ? 7.246 7.244 -3.632 1.00 96.50 93 TYR A CA 1
ATOM 713 C C . TYR A 1 93 ? 8.376 7.162 -2.604 1.00 96.50 93 TYR A C 1
ATOM 715 O O . TYR A 1 93 ? 8.807 6.074 -2.224 1.00 96.50 93 TYR A O 1
ATOM 723 N N . ASP A 1 94 ? 8.847 8.315 -2.142 1.00 95.69 94 ASP A N 1
ATOM 724 C CA . ASP A 1 94 ? 9.962 8.452 -1.200 1.00 95.69 94 ASP A CA 1
ATOM 725 C C . ASP A 1 94 ? 9.636 9.360 -0.005 1.00 95.69 94 ASP A C 1
ATOM 727 O O . ASP A 1 94 ? 10.525 9.906 0.646 1.00 95.69 94 ASP A O 1
ATOM 731 N N . GLY A 1 95 ? 8.349 9.469 0.336 1.00 94.31 95 GLY A N 1
ATOM 732 C CA . GLY A 1 95 ? 7.877 10.282 1.460 1.00 94.31 95 GLY A CA 1
ATOM 733 C C . GLY A 1 95 ? 8.160 9.695 2.849 1.00 94.31 95 GLY A C 1
ATOM 734 O O . GLY A 1 95 ? 7.898 10.356 3.853 1.00 94.31 95 GLY A O 1
ATOM 735 N N . GLN A 1 96 ? 8.681 8.467 2.944 1.00 95.69 96 GLN A N 1
ATOM 736 C CA . GLN A 1 96 ? 8.916 7.798 4.226 1.00 95.69 96 GLN A CA 1
ATOM 737 C C . GLN A 1 96 ? 10.322 8.035 4.751 1.00 95.69 96 GLN A C 1
ATOM 739 O O . GLN A 1 96 ? 11.291 8.044 4.003 1.00 95.69 96 GLN A O 1
ATOM 744 N N . LYS A 1 97 ? 10.448 8.164 6.073 1.00 94.38 97 LYS A N 1
ATOM 745 C CA . LYS A 1 97 ? 11.750 8.208 6.766 1.00 94.38 97 LYS A CA 1
ATOM 746 C C . LYS A 1 97 ? 12.136 6.879 7.397 1.00 94.38 97 LYS A C 1
ATOM 748 O O . LYS A 1 97 ? 13.260 6.722 7.861 1.00 94.38 97 LYS A O 1
ATOM 753 N N . GLN A 1 98 ? 11.177 5.974 7.532 1.00 95.69 98 GLN A N 1
ATOM 754 C CA . GLN A 1 98 ? 11.367 4.654 8.113 1.00 95.69 98 GLN A CA 1
ATOM 755 C C . GLN A 1 98 ? 11.225 3.607 7.020 1.00 95.69 98 GLN A C 1
ATOM 757 O O . GLN A 1 98 ? 10.569 3.849 6.008 1.00 95.69 98 GLN A O 1
ATOM 762 N N . ILE A 1 99 ? 11.822 2.442 7.254 1.00 96.12 99 ILE A N 1
ATOM 763 C CA . ILE A 1 99 ? 11.669 1.303 6.357 1.00 96.12 99 ILE A CA 1
ATOM 764 C C . ILE A 1 99 ? 10.189 0.958 6.172 1.00 96.12 99 ILE A C 1
ATOM 766 O O . ILE A 1 99 ? 9.407 0.950 7.127 1.00 96.12 99 ILE A O 1
ATOM 770 N N . ILE A 1 100 ? 9.811 0.661 4.937 1.00 97.75 100 ILE A N 1
ATOM 771 C CA . ILE A 1 100 ? 8.492 0.148 4.603 1.00 97.75 100 ILE A CA 1
ATOM 772 C C . ILE A 1 100 ? 8.461 -1.338 4.973 1.00 97.75 100 ILE A C 1
ATOM 774 O O . ILE A 1 100 ? 9.370 -2.102 4.652 1.00 97.75 100 ILE A O 1
ATOM 778 N N . ILE A 1 101 ? 7.417 -1.738 5.695 1.00 96.44 101 ILE A N 1
ATOM 779 C CA . ILE A 1 101 ? 7.204 -3.107 6.178 1.00 96.44 101 ILE A CA 1
ATOM 780 C C . ILE A 1 101 ? 6.269 -3.872 5.247 1.00 96.44 101 ILE A C 1
ATOM 782 O O . ILE A 1 101 ? 6.537 -5.026 4.925 1.00 96.44 101 ILE A O 1
ATOM 786 N N . SER A 1 102 ? 5.176 -3.245 4.818 1.00 96.75 102 SER A N 1
ATOM 787 C CA . SER A 1 102 ? 4.239 -3.840 3.869 1.00 96.75 102 SER A CA 1
ATOM 788 C C . SER A 1 102 ? 3.525 -2.775 3.043 1.00 96.75 102 SER A C 1
ATOM 790 O O . SER A 1 102 ? 3.368 -1.625 3.469 1.00 96.75 102 SER A O 1
ATOM 792 N N . VAL A 1 103 ? 3.098 -3.186 1.849 1.00 98.12 103 VAL A N 1
ATOM 793 C CA . VAL A 1 103 ? 2.317 -2.378 0.913 1.00 98.12 103 VAL A CA 1
ATOM 794 C C . VAL A 1 103 ? 1.149 -3.218 0.414 1.00 98.12 103 VAL A C 1
ATOM 796 O O . VAL A 1 103 ? 1.334 -4.380 0.053 1.00 98.12 103 VAL A O 1
ATOM 799 N N . ALA A 1 104 ? -0.046 -2.636 0.368 1.00 98.25 104 ALA A N 1
ATOM 800 C CA . ALA A 1 104 ? -1.213 -3.272 -0.232 1.00 98.25 104 ALA A CA 1
ATOM 801 C C . ALA A 1 104 ? -2.022 -2.287 -1.070 1.00 98.25 104 ALA A C 1
ATOM 803 O O . ALA A 1 104 ? -2.209 -1.134 -0.681 1.00 98.25 104 ALA A O 1
ATOM 804 N N . LEU A 1 105 ? -2.533 -2.769 -2.200 1.00 98.38 105 LEU A N 1
ATOM 805 C CA . LEU A 1 105 ? -3.494 -2.048 -3.020 1.00 98.38 105 LEU A CA 1
ATOM 806 C C . LEU A 1 105 ? -4.910 -2.378 -2.545 1.00 98.38 105 LEU A C 1
ATOM 808 O O . LEU A 1 105 ? -5.274 -3.546 -2.423 1.00 98.38 105 LEU A O 1
ATOM 812 N N . VAL A 1 106 ? -5.714 -1.352 -2.284 1.00 97.88 106 VAL A N 1
ATOM 813 C CA . VAL A 1 106 ? -7.084 -1.511 -1.781 1.00 97.88 106 VAL A CA 1
ATOM 814 C C . VAL A 1 106 ? -8.048 -0.600 -2.532 1.00 97.88 106 VAL A C 1
ATOM 816 O O . VAL A 1 106 ? -7.657 0.438 -3.075 1.00 97.88 106 VAL A O 1
ATOM 819 N N . LYS A 1 107 ? -9.333 -0.962 -2.563 1.00 96.81 107 LYS A N 1
ATOM 820 C CA . LYS A 1 107 ? -10.382 -0.051 -3.033 1.00 96.81 107 LYS A CA 1
ATOM 821 C C . LYS A 1 107 ? -10.714 0.985 -1.954 1.00 96.81 107 LYS A C 1
ATOM 823 O O . LYS A 1 107 ? -10.752 0.628 -0.778 1.00 96.81 107 LYS A O 1
ATOM 828 N N . PRO A 1 108 ? -10.955 2.257 -2.314 1.00 97.44 108 PRO A N 1
ATOM 829 C CA . PRO A 1 108 ? -11.429 3.240 -1.354 1.00 97.44 108 PRO A CA 1
ATOM 830 C C . PRO A 1 108 ? -12.876 2.945 -0.952 1.00 97.44 108 PRO A C 1
ATOM 832 O O . PRO A 1 108 ? -13.703 2.594 -1.794 1.00 97.44 108 PRO A O 1
ATOM 835 N N . VAL A 1 109 ? -13.209 3.176 0.319 1.00 97.31 109 VAL A N 1
ATOM 836 C CA . VAL A 1 109 ? -14.610 3.244 0.758 1.00 97.31 109 VAL A CA 1
ATOM 837 C C . VAL A 1 109 ? -15.347 4.325 -0.040 1.00 97.31 109 VAL A C 1
ATOM 839 O O . VAL A 1 109 ? -14.878 5.463 -0.170 1.00 97.31 109 VAL A O 1
ATOM 842 N N . ALA A 1 110 ? -16.524 3.969 -0.560 1.00 95.88 110 ALA A N 1
ATOM 843 C CA . ALA A 1 110 ? -17.346 4.858 -1.372 1.00 95.88 110 ALA A CA 1
ATOM 844 C C . ALA A 1 110 ? -17.649 6.183 -0.648 1.00 95.88 110 ALA A C 1
ATOM 846 O O . ALA A 1 110 ? -18.046 6.206 0.516 1.00 95.88 110 ALA A O 1
ATOM 847 N N . GLY A 1 111 ? -17.468 7.299 -1.357 1.00 94.56 111 GLY A N 1
ATOM 848 C CA . GLY A 1 111 ? -17.754 8.640 -0.840 1.00 94.56 111 GLY A CA 1
ATOM 849 C C . GLY A 1 111 ? -16.703 9.222 0.113 1.00 94.56 111 GLY A C 1
ATOM 850 O O . GLY A 1 111 ? -16.892 10.343 0.581 1.00 94.56 111 GLY A O 1
ATOM 851 N N . VAL A 1 112 ? -15.601 8.517 0.399 1.00 96.38 112 VAL A N 1
ATOM 852 C CA . VAL A 1 112 ? -14.501 9.081 1.203 1.00 96.38 112 VAL A CA 1
ATOM 853 C C . VAL A 1 112 ? -13.587 9.979 0.376 1.00 96.38 112 VAL A C 1
ATOM 855 O O . VAL A 1 112 ? -13.222 11.068 0.820 1.00 96.38 112 VAL A O 1
ATOM 858 N N . PHE A 1 113 ? -13.186 9.505 -0.800 1.00 96.31 113 PHE A N 1
ATOM 859 C CA . PHE A 1 113 ? -12.227 10.174 -1.670 1.00 96.31 113 PHE A CA 1
ATOM 860 C C . PHE A 1 113 ? -12.905 10.704 -2.930 1.00 96.31 113 PHE A C 1
ATOM 862 O O . PHE A 1 113 ? -14.019 10.306 -3.276 1.00 96.31 113 PHE A O 1
ATOM 869 N N . LEU A 1 114 ? -12.218 11.617 -3.618 1.00 95.19 114 LEU A N 1
ATOM 870 C CA . LEU A 1 114 ? -12.667 12.091 -4.921 1.00 95.19 114 LEU A CA 1
ATOM 871 C C . LEU A 1 114 ? -12.655 10.934 -5.937 1.00 95.19 114 LEU A C 1
ATOM 873 O O . LEU A 1 114 ? -11.756 10.096 -5.861 1.00 95.19 114 LEU A O 1
ATOM 877 N N . PRO A 1 115 ? -13.588 10.899 -6.910 1.00 94.19 115 PRO A N 1
ATOM 878 C CA . PRO A 1 115 ? -13.714 9.782 -7.850 1.00 94.19 115 PRO A CA 1
ATOM 879 C C . PRO A 1 115 ? -12.454 9.459 -8.660 1.00 94.19 115 PRO A C 1
ATOM 881 O O . PRO A 1 115 ? -12.300 8.320 -9.086 1.00 94.19 115 PRO A O 1
ATOM 884 N N . GLN A 1 116 ? -11.552 10.428 -8.868 1.00 95.25 116 GLN A N 1
ATOM 885 C CA . GLN A 1 116 ? -10.280 10.174 -9.552 1.00 95.25 116 GLN A CA 1
ATOM 886 C C . GLN A 1 116 ? -9.311 9.281 -8.761 1.00 95.25 116 GLN A C 1
ATOM 888 O O . GLN A 1 116 ? -8.408 8.703 -9.358 1.00 95.25 116 GLN A O 1
ATOM 893 N N . ILE A 1 117 ? -9.473 9.166 -7.436 1.00 96.88 117 ILE A N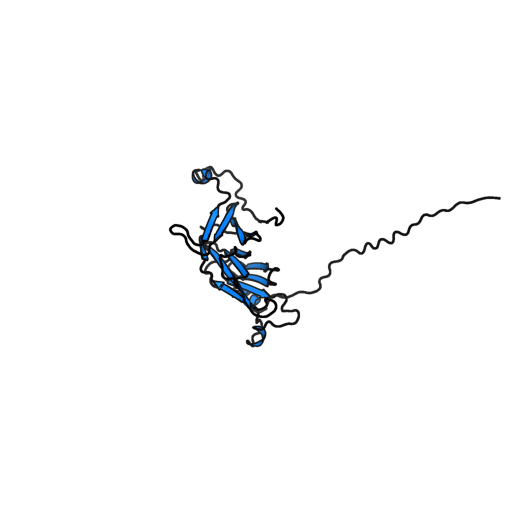 1
ATOM 894 C CA . ILE A 1 117 ? -8.703 8.236 -6.603 1.00 96.88 117 ILE A CA 1
ATOM 895 C C . ILE A 1 117 ? -9.374 6.868 -6.719 1.00 96.88 117 ILE A C 1
ATOM 897 O O . ILE A 1 117 ? -10.327 6.559 -6.006 1.00 96.88 117 ILE A O 1
ATOM 901 N N . GLU A 1 118 ? -8.895 6.060 -7.659 1.00 96.00 118 GLU A N 1
ATOM 902 C CA . GLU A 1 118 ? -9.514 4.781 -8.019 1.00 96.00 118 GLU A CA 1
ATOM 903 C C . GLU A 1 118 ? -9.120 3.628 -7.085 1.00 96.00 118 GLU A C 1
ATOM 905 O O . GLU A 1 118 ? -9.857 2.642 -6.945 1.00 96.00 118 GLU A O 1
ATOM 910 N N . PHE A 1 119 ? -7.940 3.744 -6.476 1.00 98.06 119 PHE A N 1
ATOM 911 C CA . PHE A 1 119 ? -7.379 2.815 -5.500 1.00 98.06 119 PHE A CA 1
ATOM 912 C C . PHE A 1 119 ? -6.603 3.589 -4.433 1.00 98.06 119 PHE A C 1
ATOM 914 O O . PHE A 1 119 ? -6.271 4.763 -4.607 1.00 98.06 119 PHE A O 1
ATOM 921 N N . LEU A 1 120 ? -6.291 2.910 -3.336 1.00 98.50 120 LEU A N 1
ATOM 922 C CA . LEU A 1 120 ? -5.379 3.394 -2.313 1.00 98.50 120 LEU A CA 1
ATOM 923 C C . LEU A 1 120 ? -4.208 2.423 -2.177 1.00 98.50 120 LEU A C 1
ATOM 925 O O . LEU A 1 120 ? -4.398 1.209 -2.250 1.00 98.50 120 LEU A O 1
ATOM 929 N N . LEU A 1 121 ? -3.020 2.958 -1.919 1.00 98.69 121 LEU A N 1
ATOM 930 C CA . LEU A 1 121 ? -1.907 2.192 -1.374 1.00 98.69 121 LEU A CA 1
ATOM 931 C C . LEU A 1 121 ? -1.915 2.365 0.141 1.00 98.69 121 LEU A C 1
ATOM 933 O O . LEU A 1 121 ? -1.797 3.483 0.647 1.00 98.69 121 LEU A O 1
ATOM 937 N N . VAL A 1 122 ? -2.047 1.253 0.855 1.00 98.56 122 VAL A N 1
ATOM 938 C CA . VAL A 1 122 ? -1.790 1.185 2.293 1.00 98.56 122 VAL A CA 1
ATOM 939 C C . VAL A 1 122 ? -0.309 0.883 2.461 1.00 98.56 122 VAL A C 1
ATOM 941 O O . VAL A 1 122 ? 0.133 -0.204 2.098 1.00 98.56 122 VAL A O 1
ATOM 944 N N . VAL A 1 123 ? 0.452 1.841 2.983 1.00 98.44 123 VAL A N 1
ATOM 945 C CA . VAL A 1 123 ? 1.888 1.698 3.259 1.00 98.44 123 VAL A CA 1
ATOM 946 C C . VAL A 1 123 ? 2.082 1.671 4.765 1.00 98.44 123 VAL A C 1
ATOM 948 O O . VAL A 1 123 ? 1.565 2.538 5.469 1.00 98.44 123 VAL A O 1
ATOM 951 N N . THR A 1 124 ? 2.815 0.684 5.274 1.00 98.19 124 THR A N 1
ATOM 952 C CA . THR A 1 124 ? 3.099 0.582 6.709 1.00 98.19 124 THR A CA 1
ATOM 953 C C . THR A 1 124 ? 4.590 0.648 6.981 1.00 98.19 124 THR A C 1
ATOM 955 O O . THR A 1 124 ? 5.406 0.131 6.219 1.00 98.19 124 THR A O 1
ATOM 958 N N . THR A 1 125 ? 4.943 1.274 8.093 1.00 97.56 125 THR A N 1
ATOM 959 C CA . THR A 1 125 ? 6.296 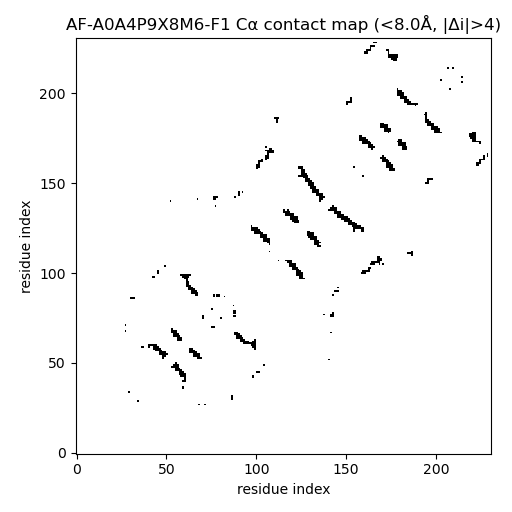1.333 8.644 1.00 97.56 125 THR A CA 1
ATOM 960 C C . THR A 1 125 ? 6.257 0.884 10.111 1.00 97.56 125 THR A C 1
ATOM 962 O O . THR A 1 125 ? 5.173 0.648 10.662 1.00 97.56 125 THR A O 1
ATOM 965 N N . PRO A 1 126 ? 7.407 0.782 10.806 1.00 96.88 126 PRO A N 1
ATOM 966 C CA . PRO A 1 126 ? 7.414 0.491 12.233 1.00 96.88 126 PRO A CA 1
ATOM 967 C C . PRO A 1 126 ? 6.627 1.481 13.089 1.00 96.88 126 PRO A C 1
ATOM 969 O O . PRO A 1 126 ? 6.238 1.105 14.186 1.00 96.88 126 PRO A O 1
ATOM 972 N N . ILE A 1 127 ? 6.367 2.709 12.622 1.00 97.12 127 ILE A N 1
ATOM 973 C CA . ILE A 1 127 ? 5.737 3.754 13.449 1.00 97.12 127 ILE A CA 1
ATOM 974 C C . ILE A 1 127 ? 4.420 4.299 12.889 1.00 97.12 127 ILE A C 1
ATOM 976 O O . ILE A 1 127 ? 3.645 4.886 13.642 1.00 97.12 127 ILE A O 1
ATOM 980 N N . GLU A 1 128 ? 4.131 4.099 11.603 1.00 96.75 128 GLU A N 1
ATOM 981 C CA . GLU A 1 128 ? 2.948 4.670 10.959 1.00 96.75 128 GLU A CA 1
ATOM 982 C C . GLU A 1 128 ? 2.332 3.766 9.887 1.00 96.75 128 GLU A C 1
ATOM 984 O O . GLU A 1 128 ? 2.980 2.908 9.293 1.00 96.75 128 GLU A O 1
ATOM 989 N N . ILE A 1 129 ? 1.039 3.973 9.663 1.00 98.31 129 ILE A N 1
ATOM 990 C CA . ILE A 1 129 ? 0.225 3.409 8.589 1.00 98.31 129 ILE A CA 1
ATOM 991 C C . ILE A 1 129 ? -0.311 4.592 7.792 1.00 98.31 129 ILE A C 1
ATOM 993 O O . ILE A 1 129 ? -0.943 5.479 8.372 1.00 98.31 129 ILE A O 1
ATOM 997 N N . ILE A 1 130 ? -0.077 4.613 6.486 1.00 98.12 130 ILE A N 1
ATOM 998 C CA . ILE A 1 130 ? -0.378 5.750 5.613 1.00 98.12 130 ILE A CA 1
ATOM 999 C C . ILE A 1 130 ? -1.245 5.296 4.449 1.00 98.12 130 ILE A C 1
ATOM 1001 O O . ILE A 1 130 ? -1.040 4.216 3.893 1.00 98.12 130 ILE A O 1
ATOM 1005 N N . LEU A 1 131 ? -2.199 6.147 4.068 1.00 98.44 131 LEU A N 1
ATOM 1006 C CA . LEU A 1 131 ? -2.990 5.972 2.856 1.00 98.44 131 LEU A CA 1
ATOM 1007 C C . LEU A 1 131 ? -2.516 6.937 1.773 1.00 98.44 131 LEU A C 1
ATOM 1009 O O . LEU A 1 131 ? -2.582 8.158 1.934 1.00 98.44 131 LEU A O 1
ATOM 1013 N N . LEU A 1 132 ? -2.094 6.390 0.642 1.00 98.56 132 LEU A N 1
ATOM 1014 C CA . LEU A 1 132 ? -1.799 7.149 -0.569 1.00 98.56 132 LEU A CA 1
ATOM 1015 C C . LEU A 1 132 ? -2.899 6.881 -1.593 1.00 98.56 132 LEU A C 1
ATOM 1017 O O . LEU A 1 132 ? -3.356 5.751 -1.731 1.00 98.56 132 LEU A O 1
ATOM 1021 N N . GLY A 1 133 ? -3.338 7.912 -2.299 1.00 98.19 133 GLY A N 1
ATOM 1022 C CA . GLY A 1 133 ? -4.252 7.789 -3.423 1.00 98.19 133 GLY A CA 1
ATOM 1023 C C . GLY A 1 133 ? -3.512 7.329 -4.670 1.00 98.19 133 GLY A C 1
ATOM 1024 O O . GLY A 1 133 ? -2.387 7.753 -4.912 1.00 98.19 133 GLY A O 1
ATOM 1025 N N . VAL A 1 134 ? -4.159 6.488 -5.467 1.00 98.00 134 VAL A N 1
ATOM 1026 C CA . VAL A 1 134 ? -3.686 6.093 -6.794 1.00 98.00 134 VAL A CA 1
ATOM 1027 C C . VAL A 1 134 ? -4.660 6.641 -7.821 1.00 98.00 134 VAL A C 1
ATOM 1029 O O . VAL A 1 134 ? -5.858 6.339 -7.773 1.00 98.00 134 VAL A O 1
ATOM 1032 N N . THR A 1 135 ? -4.141 7.441 -8.744 1.00 96.44 135 THR A N 1
ATOM 1033 C CA . THR A 1 135 ? -4.896 7.965 -9.882 1.00 96.44 135 THR A CA 1
ATOM 1034 C C . THR A 1 135 ? -4.300 7.456 -11.179 1.00 96.44 135 THR A C 1
ATOM 1036 O O . THR A 1 135 ? -3.127 7.076 -11.235 1.00 96.44 135 THR A O 1
ATOM 1039 N N . PHE A 1 136 ? -5.129 7.446 -12.218 1.00 93.31 136 PHE A N 1
ATOM 1040 C CA . PHE A 1 136 ? -4.711 7.082 -13.558 1.00 93.31 136 PHE A CA 1
ATOM 1041 C C . PHE A 1 136 ? -5.011 8.204 -14.539 1.00 93.31 136 PHE A C 1
ATOM 1043 O O . PHE A 1 136 ? -6.099 8.779 -14.524 1.00 93.31 136 PHE A O 1
ATOM 1050 N N . GLU A 1 137 ? -4.050 8.471 -15.409 1.00 85.94 137 GLU A N 1
ATOM 1051 C CA . GLU A 1 137 ? -4.172 9.379 -16.538 1.00 85.94 137 GLU A CA 1
ATOM 1052 C C . GLU A 1 137 ? -3.932 8.616 -17.851 1.00 85.94 137 GLU A C 1
ATOM 1054 O O . GLU A 1 137 ? -3.445 7.476 -17.881 1.00 85.94 137 GLU A O 1
ATOM 1059 N N . GLY A 1 138 ? -4.367 9.225 -18.952 1.00 78.19 138 GLY A N 1
ATOM 1060 C CA . GLY A 1 138 ? -4.204 8.655 -20.281 1.00 78.19 138 GLY A CA 1
ATOM 1061 C C . GLY A 1 138 ? -5.058 7.405 -20.570 1.00 78.19 138 GLY A C 1
ATOM 1062 O O . GLY A 1 138 ? -5.879 6.954 -19.764 1.00 78.19 138 GLY A O 1
ATOM 1063 N N . PRO A 1 139 ? -4.924 6.849 -21.784 1.00 74.25 139 PRO A N 1
ATOM 1064 C CA . PRO A 1 139 ? -5.662 5.662 -22.196 1.00 74.25 139 PRO A CA 1
ATOM 1065 C C . PRO A 1 139 ? -5.196 4.417 -21.426 1.00 74.25 139 PRO A C 1
ATOM 1067 O O . PRO A 1 139 ? -4.032 4.296 -21.049 1.00 74.25 139 PRO A O 1
ATOM 1070 N N . GLU A 1 140 ? -6.111 3.464 -21.229 1.00 78.06 140 GLU A N 1
ATOM 1071 C CA . GLU A 1 140 ? -5.816 2.133 -20.663 1.00 78.06 140 GLU A CA 1
ATOM 1072 C C . GLU A 1 140 ? -5.169 2.145 -19.257 1.00 78.06 140 GLU A C 1
ATOM 1074 O O . GLU A 1 140 ? -4.574 1.148 -18.858 1.00 78.06 140 GLU A O 1
ATOM 1079 N N . ARG A 1 141 ? -5.294 3.237 -18.481 1.00 82.38 141 ARG A N 1
ATOM 1080 C CA . ARG A 1 141 ? -4.710 3.370 -17.127 1.00 82.38 141 ARG A CA 1
ATOM 1081 C C . ARG A 1 141 ? -3.188 3.149 -17.080 1.00 82.38 141 ARG A C 1
ATOM 1083 O O . ARG A 1 141 ? -2.640 2.596 -16.122 1.00 82.38 141 ARG A O 1
ATOM 1090 N N . ARG A 1 142 ? -2.479 3.569 -18.128 1.00 81.38 142 ARG A N 1
ATOM 1091 C CA . ARG A 1 142 ? -1.020 3.391 -18.218 1.00 81.38 142 ARG A CA 1
ATOM 1092 C C . ARG A 1 142 ? -0.247 4.411 -17.390 1.00 81.38 142 ARG A C 1
ATOM 1094 O O . ARG A 1 142 ? 0.814 4.079 -16.877 1.00 81.38 142 ARG A O 1
ATOM 1101 N N . GLU A 1 143 ? -0.777 5.613 -17.198 1.00 86.88 143 GLU A N 1
ATOM 1102 C CA . GLU A 1 143 ? -0.086 6.657 -16.439 1.00 86.88 143 GLU A CA 1
ATOM 1103 C C . GLU A 1 143 ? -0.598 6.631 -15.009 1.00 86.88 143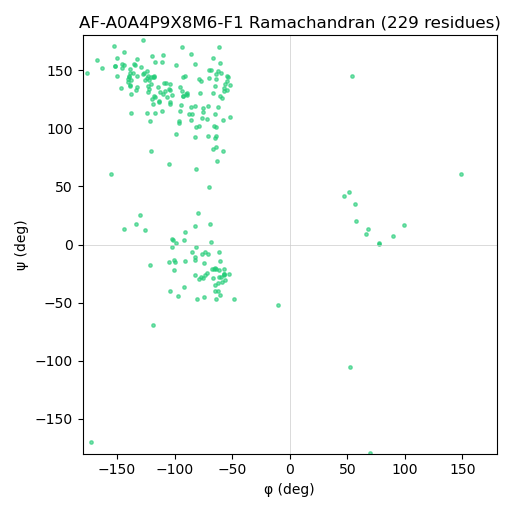 GLU A C 1
ATOM 1105 O O . GLU A 1 143 ? -1.727 7.022 -14.746 1.00 86.88 143 GLU A O 1
ATOM 1110 N N . LEU A 1 144 ? 0.203 6.096 -14.091 1.00 92.12 144 LEU A N 1
ATOM 1111 C CA . LEU A 1 144 ? -0.145 6.036 -12.675 1.00 92.12 144 LEU A CA 1
ATOM 1112 C C . LEU A 1 144 ? 0.478 7.227 -11.953 1.00 92.12 144 LEU A C 1
ATOM 1114 O O . LEU A 1 144 ? 1.667 7.488 -12.116 1.00 92.12 144 LEU A O 1
ATOM 1118 N N . ALA A 1 145 ? -0.290 7.882 -11.087 1.00 94.00 145 ALA A N 1
ATOM 1119 C CA . ALA A 1 145 ? 0.242 8.840 -10.125 1.00 94.00 145 ALA A CA 1
ATOM 1120 C C . ALA A 1 145 ? -0.132 8.449 -8.690 1.00 94.00 145 ALA A C 1
ATOM 1122 O O . ALA A 1 145 ? -1.214 7.917 -8.423 1.00 94.00 145 ALA A O 1
ATOM 1123 N N . ILE A 1 146 ? 0.791 8.717 -7.765 1.00 96.75 146 ILE A N 1
ATOM 1124 C CA . ILE A 1 146 ? 0.593 8.546 -6.325 1.00 96.75 146 ILE A CA 1
ATOM 1125 C C . ILE A 1 146 ? 0.330 9.920 -5.719 1.00 96.75 146 ILE A C 1
ATOM 1127 O O . ILE A 1 146 ? 1.104 10.853 -5.921 1.00 96.75 146 ILE A O 1
ATOM 1131 N N . ILE A 1 147 ? -0.752 10.036 -4.956 1.00 96.69 147 ILE A N 1
ATOM 1132 C CA . ILE A 1 147 ? -1.177 11.273 -4.305 1.00 96.69 147 ILE A CA 1
ATOM 1133 C C . ILE A 1 147 ? -1.157 11.079 -2.793 1.00 96.69 147 ILE A C 1
ATOM 1135 O O . ILE A 1 147 ? -1.788 10.170 -2.258 1.00 96.69 147 ILE A O 1
ATOM 1139 N N . GLU A 1 148 ? -0.490 11.967 -2.066 1.00 96.25 148 GLU A N 1
ATOM 1140 C CA . GLU A 1 148 ? -0.564 11.963 -0.608 1.00 96.25 148 GLU A CA 1
ATOM 1141 C C . GLU A 1 148 ? -1.947 12.430 -0.137 1.00 96.25 148 GLU A C 1
ATOM 1143 O O . GLU A 1 148 ? -2.373 13.554 -0.397 1.00 96.25 148 GLU A O 1
ATOM 1148 N N . THR A 1 149 ? -2.668 11.573 0.589 1.00 96.31 149 THR A N 1
ATOM 1149 C CA . THR A 1 149 ? -4.005 11.922 1.111 1.00 96.31 149 THR A CA 1
ATOM 1150 C C . THR A 1 149 ? -3.947 12.736 2.411 1.00 96.31 149 THR A C 1
ATOM 1152 O O . THR A 1 149 ? -4.963 13.263 2.882 1.00 96.31 149 THR A O 1
ATOM 1155 N N . GLY A 1 150 ? -2.765 12.790 3.034 1.00 95.06 150 GLY A N 1
ATOM 1156 C CA . GLY A 1 150 ? -2.557 13.324 4.379 1.00 95.06 150 GLY A CA 1
ATOM 1157 C C . GLY A 1 150 ? -3.193 12.482 5.494 1.00 95.06 150 GLY A C 1
ATOM 1158 O O . GLY A 1 150 ? -3.347 12.982 6.608 1.00 95.06 150 GLY A O 1
ATOM 1159 N N . LEU A 1 151 ? -3.620 11.244 5.217 1.00 96.88 151 LEU A N 1
ATOM 1160 C CA . LEU A 1 151 ? -4.116 10.311 6.230 1.00 96.88 151 LEU A CA 1
ATOM 1161 C C . LEU A 1 151 ? -2.991 9.381 6.688 1.00 96.88 151 LEU A C 1
ATOM 1163 O O . LEU A 1 151 ? -2.513 8.545 5.922 1.00 96.88 151 LEU A O 1
ATOM 1167 N N . ALA A 1 152 ? -2.620 9.518 7.959 1.00 96.31 152 ALA A N 1
ATOM 1168 C CA . ALA A 1 152 ? -1.645 8.684 8.648 1.00 96.31 152 ALA A CA 1
ATOM 1169 C C . ALA A 1 152 ? -2.155 8.320 10.052 1.00 96.31 152 ALA A C 1
ATOM 1171 O O . ALA A 1 152 ? -2.903 9.082 10.670 1.00 96.31 152 ALA A O 1
ATOM 1172 N N . GLN A 1 153 ? -1.798 7.133 10.533 1.00 96.75 153 GLN A N 1
ATOM 1173 C CA . GLN A 1 153 ? -2.184 6.606 11.839 1.00 96.75 153 GLN A CA 1
ATOM 1174 C C . GLN A 1 153 ? -0.978 5.914 12.465 1.00 96.75 153 GLN A C 1
ATOM 1176 O O . GLN A 1 153 ? -0.301 5.143 11.794 1.00 96.75 153 GLN A O 1
ATOM 1181 N N . SER A 1 154 ? -0.738 6.145 13.757 1.00 96.31 154 SER A N 1
ATOM 1182 C CA . SER A 1 154 ? 0.328 5.447 14.483 1.00 96.31 154 SER A CA 1
ATOM 1183 C C . SER A 1 154 ? 0.146 3.928 14.403 1.00 96.31 154 SER A C 1
ATOM 1185 O O . SER A 1 154 ? -0.958 3.411 14.623 1.00 96.31 154 SER A O 1
ATOM 1187 N N . SER A 1 155 ? 1.233 3.209 14.127 1.00 94.44 155 SER A N 1
ATOM 1188 C CA . SER A 1 155 ? 1.282 1.753 14.271 1.00 94.44 155 SER A CA 1
ATOM 1189 C C . SER A 1 155 ? 1.617 1.328 15.710 1.00 94.44 155 SER A C 1
ATOM 1191 O O . SER A 1 155 ? 1.536 0.144 16.034 1.00 94.44 155 SER A O 1
ATOM 1193 N N . ASP A 1 156 ? 1.947 2.268 16.602 1.00 93.19 156 ASP A N 1
ATOM 1194 C CA . ASP A 1 156 ? 2.362 2.026 17.992 1.00 93.19 156 ASP A CA 1
ATOM 1195 C C . ASP A 1 156 ? 3.430 0.918 18.108 1.00 93.19 156 ASP A C 1
ATOM 1197 O O . ASP A 1 156 ? 3.343 0.055 18.979 1.00 93.19 156 ASP A O 1
ATOM 1201 N N . GLN A 1 157 ? 4.418 0.917 17.202 1.00 93.44 157 GLN A N 1
ATOM 1202 C CA . GLN A 1 157 ? 5.503 -0.081 17.127 1.00 93.44 157 GLN A CA 1
ATOM 1203 C C . GLN A 1 157 ? 5.061 -1.508 16.756 1.00 93.44 157 GLN A C 1
ATOM 1205 O O . GLN A 1 157 ? 5.861 -2.443 16.808 1.00 93.44 157 GLN A O 1
ATOM 1210 N N . ILE A 1 158 ? 3.803 -1.698 16.351 1.00 93.12 158 ILE A N 1
ATOM 1211 C CA . ILE A 1 158 ? 3.301 -2.983 15.857 1.00 93.12 158 ILE A CA 1
ATOM 1212 C C . ILE A 1 158 ? 3.606 -3.074 14.364 1.00 93.12 158 ILE A C 1
ATOM 1214 O O . ILE A 1 158 ? 3.094 -2.283 13.568 1.00 93.12 158 ILE A O 1
ATOM 1218 N N . LEU A 1 159 ? 4.409 -4.065 13.977 1.00 94.56 159 LEU A N 1
ATOM 1219 C CA . LEU A 1 159 ? 4.776 -4.289 12.582 1.00 94.56 159 LEU A CA 1
ATOM 1220 C C . LEU A 1 159 ? 3.601 -4.941 11.853 1.00 94.56 159 LEU A C 1
ATOM 1222 O O . LEU A 1 159 ? 3.289 -6.107 12.091 1.00 94.56 159 LEU A O 1
ATOM 1226 N N . MET A 1 160 ? 2.944 -4.186 10.976 1.00 95.50 160 MET A N 1
ATOM 1227 C CA . MET A 1 160 ? 1.817 -4.671 10.177 1.00 95.50 160 MET A CA 1
ATOM 1228 C C . MET A 1 160 ? 2.337 -5.436 8.961 1.00 95.50 160 MET A C 1
ATOM 1230 O O . MET A 1 160 ? 2.788 -4.832 7.991 1.00 95.50 160 MET A O 1
ATOM 1234 N N . GLY A 1 161 ? 2.320 -6.766 9.026 1.00 92.38 161 GLY A N 1
ATOM 1235 C CA . GLY A 1 161 ? 2.949 -7.622 8.013 1.00 92.38 161 GLY A CA 1
ATOM 1236 C C . GLY A 1 161 ? 2.017 -8.044 6.877 1.00 92.38 161 GLY A C 1
ATOM 1237 O O . GLY A 1 161 ? 2.445 -8.117 5.730 1.00 92.38 161 GLY A O 1
ATOM 1238 N N . ALA A 1 162 ? 0.745 -8.297 7.184 1.00 92.19 162 ALA A N 1
ATOM 1239 C CA . ALA A 1 162 ? -0.252 -8.736 6.210 1.00 92.19 162 ALA A CA 1
ATOM 1240 C C . ALA A 1 162 ? -1.422 -7.755 6.181 1.00 92.19 162 ALA A C 1
ATOM 1242 O O . ALA A 1 162 ? -1.929 -7.374 7.236 1.00 92.19 162 ALA A O 1
ATOM 1243 N N . ILE A 1 163 ? -1.854 -7.367 4.981 1.00 96.88 163 ILE A N 1
ATOM 1244 C CA . ILE A 1 163 ? -2.949 -6.421 4.756 1.00 96.88 163 ILE A CA 1
ATOM 1245 C C . ILE A 1 163 ? -3.871 -7.003 3.691 1.00 96.88 163 ILE A C 1
ATOM 1247 O O . ILE A 1 163 ? -3.410 -7.438 2.639 1.00 96.88 163 ILE A O 1
ATOM 1251 N N . VAL A 1 164 ? -5.174 -6.980 3.951 1.00 96.56 164 VAL A N 1
ATOM 1252 C CA . VAL A 1 164 ? -6.210 -7.354 2.984 1.00 96.56 164 VAL A CA 1
ATOM 1253 C C . VAL A 1 164 ? -7.316 -6.316 2.971 1.00 96.56 164 VAL A C 1
ATOM 1255 O O . VAL A 1 164 ? -7.501 -5.565 3.932 1.00 96.56 164 VAL A O 1
ATOM 1258 N N . SER A 1 165 ? -8.080 -6.284 1.884 1.00 96.44 165 SER A N 1
ATOM 1259 C CA . SER A 1 165 ? -9.258 -5.433 1.791 1.00 96.44 165 SER A CA 1
ATOM 1260 C C . SER A 1 165 ? -10.461 -6.165 1.227 1.00 96.44 165 SER A C 1
ATOM 1262 O O . SER A 1 165 ? -10.339 -7.165 0.524 1.00 96.44 165 SER A O 1
ATOM 1264 N N . THR A 1 166 ? -11.630 -5.656 1.591 1.00 96.06 166 THR A N 1
ATOM 1265 C CA . THR A 1 166 ? -12.924 -6.062 1.027 1.00 96.06 166 THR A CA 1
ATOM 1266 C C . THR A 1 166 ? -13.221 -5.267 -0.243 1.00 96.06 166 THR A C 1
ATOM 1268 O O . THR A 1 166 ? -12.622 -4.211 -0.472 1.00 96.06 166 THR A O 1
ATOM 1271 N N . ALA A 1 167 ? -14.181 -5.727 -1.048 1.00 93.62 167 ALA A N 1
ATOM 1272 C CA . ALA A 1 167 ? -14.619 -5.007 -2.244 1.00 93.62 167 ALA A CA 1
ATOM 1273 C C . ALA A 1 167 ? -15.197 -3.615 -1.913 1.00 93.62 167 ALA A C 1
ATOM 1275 O O . ALA A 1 167 ? -15.079 -2.687 -2.712 1.00 93.62 167 ALA A O 1
ATOM 1276 N N . GLU A 1 168 ? -15.760 -3.450 -0.713 1.00 94.69 168 GLU A N 1
ATOM 1277 C CA . GLU A 1 168 ? -16.322 -2.198 -0.197 1.00 94.69 168 GLU A CA 1
ATOM 1278 C C . GLU A 1 168 ? -15.257 -1.248 0.380 1.00 94.69 168 GLU A C 1
ATOM 1280 O O . GLU A 1 168 ? -15.583 -0.146 0.824 1.00 94.69 168 GLU A O 1
ATOM 1285 N N . GLY A 1 169 ? -13.988 -1.663 0.399 1.00 95.75 169 GLY A N 1
ATOM 1286 C CA . GLY A 1 169 ? -12.852 -0.838 0.805 1.00 95.75 169 GLY A CA 1
ATOM 1287 C C . GLY A 1 169 ? -12.496 -0.881 2.291 1.00 95.75 169 GLY A C 1
ATOM 1288 O O . GLY A 1 169 ? -11.610 -0.144 2.727 1.00 95.75 169 GLY A O 1
ATOM 1289 N N . ARG A 1 170 ? -13.126 -1.755 3.090 1.00 97.00 170 ARG A N 1
ATOM 1290 C CA . ARG A 1 170 ? -12.657 -2.025 4.464 1.00 97.00 170 ARG A CA 1
ATOM 1291 C C . ARG A 1 170 ? -11.281 -2.670 4.410 1.00 97.00 170 ARG A C 1
ATOM 1293 O O . ARG A 1 170 ? -11.080 -3.582 3.607 1.00 97.00 170 ARG A O 1
ATOM 1300 N N . VAL A 1 171 ? -10.376 -2.229 5.279 1.00 98.12 171 VAL A N 1
ATOM 1301 C CA . VAL A 1 171 ? -8.980 -2.676 5.316 1.00 98.12 171 VAL A CA 1
ATOM 1302 C C . VAL A 1 171 ? -8.703 -3.378 6.637 1.00 98.12 171 VAL A C 1
ATOM 1304 O O . VAL A 1 171 ? -8.930 -2.812 7.708 1.00 98.12 171 VAL A O 1
ATOM 1307 N N . PHE A 1 172 ? -8.167 -4.591 6.552 1.00 97.38 172 PHE A N 1
ATOM 1308 C CA . PHE A 1 172 ? -7.750 -5.388 7.697 1.00 97.38 172 PHE A CA 1
ATOM 1309 C C . PHE A 1 172 ? -6.258 -5.661 7.647 1.00 97.38 172 PHE A C 1
ATOM 1311 O O . PHE A 1 172 ? -5.690 -5.848 6.573 1.00 97.38 172 PHE A O 1
ATOM 1318 N N . MET A 1 173 ? -5.629 -5.690 8.816 1.00 96.31 173 MET A N 1
ATOM 1319 C CA . MET A 1 173 ? -4.189 -5.866 8.948 1.00 96.31 173 MET A CA 1
ATOM 1320 C C . MET A 1 173 ? -3.872 -6.790 10.116 1.00 96.31 173 MET A C 1
ATOM 1322 O O . MET A 1 173 ? -4.527 -6.718 11.156 1.00 96.31 173 MET A O 1
ATOM 1326 N N . CYS A 1 174 ? -2.834 -7.604 9.971 1.00 93.69 174 CYS A N 1
ATOM 1327 C CA . CYS A 1 174 ? -2.278 -8.386 11.067 1.00 93.69 174 CYS A CA 1
ATOM 1328 C C . CYS A 1 174 ? -0.945 -7.807 11.520 1.00 93.69 174 CYS A C 1
ATOM 1330 O O . CYS A 1 174 ? -0.027 -7.602 10.720 1.00 93.69 174 CYS A O 1
ATOM 1332 N N . GLY A 1 175 ? -0.861 -7.558 12.825 1.00 91.25 175 GLY A N 1
ATOM 1333 C CA . GLY A 1 175 ? 0.376 -7.177 13.482 1.00 91.25 175 GLY A CA 1
ATOM 1334 C C . GLY A 1 175 ? 1.234 -8.393 13.817 1.00 91.25 175 GLY A C 1
ATOM 1335 O O . GLY A 1 175 ? 0.725 -9.489 14.055 1.00 91.25 175 GLY A O 1
ATOM 1336 N N . ASN A 1 176 ? 2.541 -8.179 13.946 1.00 90.81 176 ASN A N 1
ATOM 1337 C CA . ASN A 1 176 ? 3.480 -9.167 14.488 1.00 90.81 176 ASN A CA 1
ATOM 1338 C C . ASN A 1 176 ? 3.190 -9.578 15.947 1.00 90.81 176 ASN A C 1
ATOM 1340 O O . ASN A 1 176 ? 3.833 -10.484 16.456 1.00 90.81 176 ASN A O 1
ATOM 1344 N N . ASN A 1 177 ? 2.229 -8.930 16.606 1.00 86.94 177 ASN A N 1
ATOM 1345 C CA . ASN A 1 177 ? 1.708 -9.279 17.927 1.00 86.94 177 ASN A CA 1
ATOM 1346 C C . ASN A 1 177 ? 0.496 -10.233 17.883 1.00 86.94 177 ASN A C 1
ATOM 1348 O O . ASN A 1 177 ? -0.200 -10.378 18.883 1.00 86.94 177 ASN A O 1
ATOM 1352 N N . GLY A 1 178 ? 0.173 -10.808 16.720 1.00 85.06 178 GLY A N 1
ATOM 1353 C CA . GLY A 1 178 ? -0.920 -11.778 16.572 1.00 85.06 178 GLY A CA 1
ATOM 1354 C C . GLY A 1 178 ? -2.326 -11.175 16.547 1.00 85.06 178 GLY A C 1
ATOM 1355 O O . GLY A 1 178 ? -3.303 -11.907 16.403 1.00 85.06 178 GLY A O 1
ATOM 1356 N N . HIS A 1 179 ? -2.459 -9.851 16.643 1.00 88.50 179 HIS A N 1
ATOM 1357 C CA . HIS A 1 179 ? -3.758 -9.190 16.633 1.00 88.50 179 HIS A CA 1
ATOM 1358 C C . HIS A 1 179 ? -4.219 -8.795 15.226 1.00 88.50 179 HIS A C 1
ATOM 1360 O O . HIS A 1 179 ? -3.427 -8.380 14.375 1.00 88.50 179 HIS A O 1
ATOM 1366 N N . LEU A 1 180 ? -5.536 -8.876 15.017 1.00 92.62 180 LEU A N 1
ATOM 1367 C CA . LEU A 1 180 ? -6.227 -8.350 13.846 1.00 92.62 180 LEU A CA 1
ATOM 1368 C C . LEU A 1 180 ? -6.658 -6.911 14.113 1.00 92.62 180 LEU A C 1
ATOM 1370 O O . LEU A 1 180 ? -7.333 -6.617 15.106 1.00 92.62 180 LEU A O 1
ATOM 1374 N N . PHE A 1 181 ? -6.333 -6.028 13.183 1.00 95.06 181 PHE A N 1
ATOM 1375 C CA . PHE A 1 181 ? -6.717 -4.629 13.204 1.00 95.06 181 PHE A CA 1
ATOM 1376 C C . PHE A 1 181 ? -7.588 -4.299 11.999 1.00 95.06 181 PHE A C 1
ATOM 1378 O O . PHE A 1 181 ? -7.366 -4.813 10.907 1.00 95.06 181 PHE A O 1
ATOM 1385 N N . GLU A 1 182 ? -8.551 -3.405 12.187 1.00 96.75 182 GLU A N 1
ATOM 1386 C CA . GLU A 1 182 ? -9.279 -2.753 11.102 1.00 96.75 182 GLU A CA 1
ATOM 1387 C C . GLU A 1 182 ? -8.850 -1.289 11.023 1.00 96.75 182 GLU A C 1
ATOM 1389 O O . GLU A 1 182 ? -8.786 -0.596 12.044 1.00 96.75 182 GLU A O 1
ATOM 1394 N N . LEU A 1 183 ? -8.529 -0.828 9.816 1.00 97.56 183 LEU A N 1
ATOM 1395 C CA . LEU A 1 183 ? -8.234 0.572 9.541 1.00 97.56 183 LEU A CA 1
ATOM 1396 C C . LEU A 1 183 ? -9.508 1.244 9.023 1.00 97.56 183 LEU A C 1
ATOM 1398 O O . LEU A 1 183 ? -9.927 1.022 7.889 1.00 97.56 183 LEU A O 1
ATOM 1402 N N . GLU A 1 184 ? -10.126 2.069 9.863 1.00 96.50 184 GLU A N 1
ATOM 1403 C CA . GLU A 1 184 ? -11.283 2.878 9.489 1.00 96.50 184 GLU A CA 1
ATOM 1404 C C . GLU A 1 184 ? -10.826 4.261 9.032 1.00 96.50 184 GLU A C 1
ATOM 1406 O O . GLU A 1 184 ? -10.072 4.931 9.736 1.00 96.50 184 GLU A O 1
ATOM 1411 N N . TYR A 1 185 ? -11.330 4.728 7.892 1.00 96.38 185 TYR A N 1
ATOM 1412 C CA . TYR A 1 185 ? -11.027 6.052 7.355 1.00 96.38 185 TYR A CA 1
ATOM 1413 C C . TYR A 1 185 ? -12.286 6.717 6.769 1.00 96.38 185 TYR A C 1
ATOM 1415 O O . TYR A 1 185 ? -13.207 6.036 6.320 1.00 96.38 185 TYR A O 1
ATOM 1423 N N . ARG A 1 186 ? -12.381 8.052 6.848 1.00 94.19 186 ARG A N 1
ATOM 1424 C CA . ARG A 1 186 ? -13.611 8.827 6.579 1.00 94.19 186 ARG A CA 1
ATOM 1425 C C . ARG A 1 186 ? -13.306 10.161 5.891 1.00 94.19 186 ARG A C 1
ATOM 1427 O O . ARG A 1 186 ? -12.229 10.723 6.074 1.00 94.19 186 ARG A O 1
ATOM 1434 N N . ALA A 1 187 ? -14.283 10.694 5.149 1.00 90.75 187 ALA A N 1
ATOM 1435 C CA . ALA A 1 187 ? -14.140 11.948 4.394 1.00 90.75 187 ALA A CA 1
ATOM 1436 C C . ALA A 1 187 ? -13.832 13.155 5.299 1.00 90.75 187 ALA A C 1
ATOM 1438 O O . ALA A 1 187 ? -12.964 13.977 5.000 1.00 90.75 187 ALA A O 1
ATOM 1439 N N . SER A 1 188 ? -14.530 13.250 6.432 1.00 88.00 188 SER A N 1
ATOM 1440 C CA . SER A 1 188 ? -14.430 14.362 7.376 1.00 88.00 188 SER A CA 1
ATOM 1441 C C . SER A 1 188 ? -14.139 13.875 8.791 1.00 88.00 188 SER A C 1
ATOM 1443 O O . SER A 1 188 ? -14.602 12.811 9.208 1.00 88.00 188 SER A O 1
ATOM 1445 N N . ALA A 1 189 ? -13.396 14.683 9.548 1.00 84.06 189 ALA A N 1
ATOM 1446 C CA . ALA A 1 189 ? -13.242 14.471 10.981 1.00 84.06 189 ALA A CA 1
ATOM 1447 C C . ALA A 1 189 ? -14.568 14.777 11.694 1.00 84.06 189 ALA A C 1
ATOM 1449 O O . ALA A 1 189 ? -15.349 15.617 11.245 1.00 84.06 189 ALA A O 1
ATOM 1450 N N . GLY A 1 190 ? -14.806 14.097 12.810 1.00 80.31 190 GLY A N 1
ATOM 1451 C CA . GLY A 1 190 ? -15.865 14.457 13.750 1.00 80.31 190 GLY A CA 1
ATOM 1452 C C . GLY A 1 190 ? -15.315 15.365 14.847 1.00 80.31 190 GLY A C 1
ATOM 1453 O O . GLY A 1 190 ? -14.102 15.487 15.004 1.00 80.31 190 GLY A O 1
ATOM 1454 N N . LEU A 1 191 ? -16.198 15.946 15.664 1.00 77.88 191 LEU A N 1
ATOM 1455 C CA . LEU A 1 191 ? -15.810 16.831 16.776 1.00 77.88 191 LEU A CA 1
ATOM 1456 C C . LEU A 1 191 ? -14.854 16.155 17.784 1.00 77.88 191 LEU A C 1
ATOM 1458 O O . LEU A 1 191 ? -14.064 16.828 18.435 1.00 77.88 191 LEU A O 1
ATOM 1462 N N . PHE A 1 192 ? -14.910 14.822 17.877 1.00 77.69 192 PHE A N 1
ATOM 1463 C CA . PHE A 1 192 ? -14.085 14.000 18.767 1.00 77.69 192 PHE A CA 1
ATOM 1464 C C . PHE A 1 192 ? -13.471 12.777 18.065 1.00 77.69 192 PHE A C 1
ATOM 1466 O O . PHE A 1 192 ? -13.075 11.825 18.732 1.00 77.69 192 PHE A O 1
ATOM 1473 N N . SER A 1 193 ? -13.424 12.748 16.727 1.00 77.62 193 SER A N 1
ATOM 1474 C CA . SER A 1 193 ? -12.929 11.576 15.989 1.00 77.62 193 SER A CA 1
ATOM 1475 C C . SER A 1 193 ? -12.031 11.961 14.818 1.00 77.62 193 SER A C 1
ATOM 1477 O O . SER A 1 193 ? -12.431 12.755 13.962 1.00 77.62 193 SER A O 1
ATOM 1479 N N . SER A 1 194 ? -10.852 11.336 14.749 1.00 88.19 194 SER A N 1
ATOM 1480 C CA . SER A 1 194 ? -9.918 11.456 13.624 1.00 88.19 194 SER A CA 1
ATOM 1481 C C . SER A 1 194 ? -10.548 10.975 12.311 1.00 88.19 194 SER A C 1
ATOM 1483 O O . SER A 1 194 ? -11.465 10.147 12.313 1.00 88.19 194 SER A O 1
ATOM 1485 N N . ARG A 1 195 ? -10.025 11.474 11.181 1.00 93.31 195 ARG A N 1
ATOM 1486 C CA . ARG A 1 195 ? -10.370 10.983 9.836 1.00 93.31 195 ARG A CA 1
ATOM 1487 C C . ARG A 1 195 ? -9.905 9.552 9.590 1.00 93.31 195 ARG A C 1
ATOM 1489 O O . ARG A 1 195 ? -10.444 8.917 8.695 1.00 93.31 195 ARG A O 1
ATOM 1496 N N . MET A 1 196 ? -8.932 9.061 10.354 1.00 95.69 196 MET A N 1
ATOM 1497 C CA . MET A 1 196 ? -8.441 7.690 10.278 1.00 95.69 196 MET A CA 1
ATOM 1498 C C . MET A 1 196 ? -8.208 7.141 11.683 1.00 95.69 196 MET A C 1
ATOM 1500 O O . MET A 1 196 ? -7.707 7.864 12.540 1.00 95.69 196 MET A O 1
ATOM 1504 N N . ASN A 1 197 ? -8.608 5.894 11.922 1.00 94.56 197 ASN A N 1
ATOM 1505 C CA . ASN A 1 197 ? -8.449 5.200 13.194 1.00 94.56 197 ASN A CA 1
ATOM 1506 C C . ASN A 1 197 ? -8.068 3.743 12.940 1.00 94.56 197 ASN A C 1
ATOM 1508 O O . ASN A 1 197 ? -8.596 3.096 12.038 1.00 94.56 197 ASN A O 1
ATOM 1512 N N . ARG A 1 198 ? -7.196 3.205 13.791 1.00 94.62 198 ARG A N 1
ATOM 1513 C CA . ARG A 1 198 ? -6.866 1.781 13.821 1.00 94.62 198 ARG A CA 1
ATOM 1514 C C . ARG A 1 198 ? -7.564 1.129 15.010 1.00 94.62 198 ARG A C 1
ATOM 1516 O O . ARG A 1 198 ? -7.327 1.525 16.147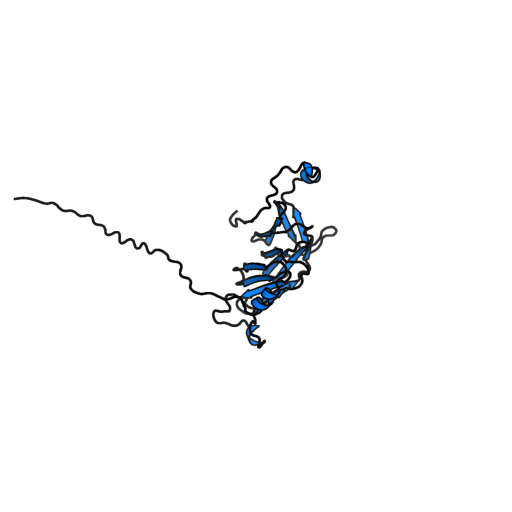 1.00 94.62 198 ARG A O 1
ATOM 1523 N N . ILE A 1 199 ? -8.380 0.114 14.756 1.00 93.56 199 ILE A N 1
ATOM 1524 C CA . ILE A 1 199 ? -9.188 -0.572 15.769 1.00 93.56 199 ILE A CA 1
ATOM 1525 C C . ILE A 1 199 ? -8.689 -2.006 15.919 1.00 93.56 199 ILE A C 1
ATOM 1527 O O . ILE A 1 199 ? -8.675 -2.750 14.945 1.00 93.56 199 ILE A O 1
ATOM 1531 N N . ASN A 1 200 ? -8.311 -2.422 17.130 1.00 92.88 200 ASN A N 1
ATOM 1532 C CA . ASN A 1 200 ? -8.003 -3.828 17.404 1.00 92.88 200 ASN A CA 1
ATOM 1533 C C . ASN A 1 200 ? -9.312 -4.628 17.491 1.00 92.88 200 ASN A C 1
ATOM 1535 O O . ASN A 1 200 ? -10.146 -4.361 18.354 1.00 92.88 200 ASN A O 1
ATOM 1539 N N . ARG A 1 201 ? -9.498 -5.595 16.591 1.00 91.44 201 ARG A N 1
ATOM 1540 C CA . ARG A 1 201 ? -10.697 -6.446 16.517 1.00 91.44 201 ARG A CA 1
ATOM 1541 C C . ARG A 1 201 ?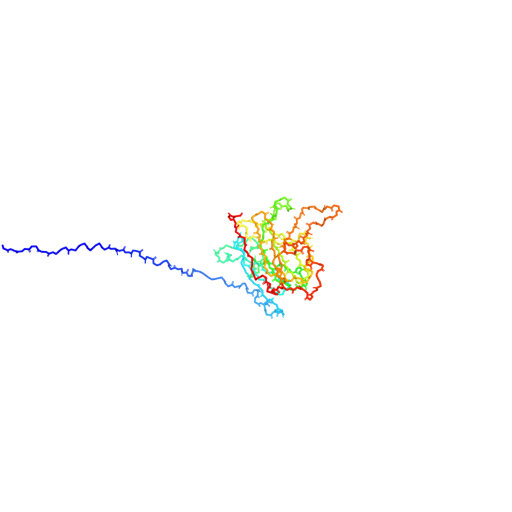 -10.574 -7.735 17.331 1.00 91.44 201 ARG A C 1
ATOM 1543 O O . ARG A 1 201 ? -11.581 -8.385 17.583 1.00 91.44 201 ARG A O 1
ATOM 1550 N N . THR A 1 202 ? -9.365 -8.092 17.752 1.00 85.75 202 THR A N 1
ATOM 1551 C CA . THR A 1 202 ? -9.075 -9.321 18.518 1.00 85.75 202 THR A CA 1
ATOM 1552 C C . THR A 1 202 ? -8.817 -9.092 20.001 1.00 85.75 202 THR A C 1
ATOM 1554 O O . THR A 1 202 ? -8.843 -10.047 20.775 1.00 85.75 202 THR A O 1
ATOM 1557 N N . ALA A 1 203 ? -8.567 -7.852 20.427 1.00 72.62 203 ALA A N 1
ATOM 1558 C CA . ALA A 1 203 ? -8.402 -7.550 21.840 1.00 72.62 203 ALA A CA 1
ATOM 1559 C C . ALA A 1 203 ? -9.720 -7.810 22.579 1.00 72.62 203 ALA A C 1
ATOM 1561 O O . ALA A 1 203 ? -10.703 -7.093 22.405 1.00 72.62 203 ALA A O 1
ATOM 1562 N N . SER A 1 204 ? -9.734 -8.824 23.445 1.00 64.38 204 SER A N 1
ATOM 1563 C CA . SER A 1 204 ? -10.761 -8.915 24.480 1.00 64.38 204 SER A CA 1
ATOM 1564 C C . SER A 1 204 ? -10.551 -7.764 25.456 1.00 64.38 204 SER A C 1
ATOM 1566 O O . SER A 1 204 ? -9.445 -7.585 25.958 1.00 64.38 204 SER A O 1
ATOM 1568 N N . SER A 1 205 ? -11.603 -7.013 25.781 1.00 58.78 205 SER A N 1
ATOM 1569 C CA . SER A 1 205 ? -11.538 -5.865 26.701 1.00 58.78 205 SER A CA 1
ATOM 1570 C C . SER A 1 205 ? -10.884 -6.203 28.051 1.00 58.78 205 SER A C 1
ATOM 1572 O O . SER A 1 205 ? -10.314 -5.331 28.696 1.00 58.78 205 SER A O 1
ATOM 1574 N N . LEU A 1 206 ? -10.936 -7.477 28.463 1.00 59.41 206 LEU A N 1
ATOM 1575 C CA . LEU A 1 206 ? -10.315 -8.004 29.681 1.00 59.41 206 LEU A CA 1
ATOM 1576 C C . LEU A 1 206 ? -8.783 -8.133 29.599 1.00 59.41 206 LEU A C 1
ATOM 1578 O O . LEU A 1 206 ? -8.127 -8.045 30.632 1.00 59.41 206 LEU A O 1
ATOM 1582 N N . ALA A 1 207 ? -8.201 -8.294 28.407 1.00 62.03 207 ALA A N 1
ATOM 1583 C CA . ALA A 1 207 ? -6.754 -8.450 28.226 1.00 62.03 207 ALA A CA 1
ATOM 1584 C C . ALA A 1 207 ? -5.971 -7.179 28.599 1.00 62.03 207 ALA A C 1
ATOM 1586 O O . ALA A 1 207 ? -4.855 -7.280 29.100 1.00 62.03 207 ALA A O 1
ATOM 1587 N N . TYR A 1 208 ? -6.580 -5.993 28.457 1.00 61.75 208 TYR A N 1
ATOM 1588 C CA . TYR A 1 208 ? -5.990 -4.715 28.888 1.00 61.75 208 TYR A CA 1
ATOM 1589 C C . TYR A 1 208 ? -5.804 -4.600 30.408 1.00 61.75 208 TYR A C 1
ATOM 1591 O O . TYR A 1 208 ? -5.020 -3.774 30.867 1.00 61.75 208 TYR A O 1
ATOM 1599 N N . PHE A 1 209 ? -6.526 -5.407 31.190 1.00 66.31 209 PHE A N 1
ATOM 1600 C CA . PHE A 1 209 ? -6.463 -5.400 32.654 1.00 66.31 209 PHE A CA 1
ATOM 1601 C C . PHE A 1 209 ? -5.636 -6.557 33.218 1.00 66.31 209 PHE A C 1
ATOM 1603 O O . PHE A 1 209 ? -5.472 -6.655 34.435 1.00 66.31 209 PHE A O 1
ATOM 1610 N N . LEU A 1 210 ? -5.119 -7.439 32.359 1.00 61.62 210 LEU A N 1
ATOM 1611 C CA . LEU A 1 210 ? -4.280 -8.545 32.786 1.00 61.62 210 LEU A CA 1
ATOM 1612 C C . LEU A 1 210 ? -2.812 -8.105 32.806 1.00 61.62 210 LEU A C 1
ATOM 1614 O O . LEU A 1 210 ? -2.317 -7.562 31.818 1.00 61.62 210 LEU A O 1
ATOM 1618 N N . PRO A 1 211 ? -2.086 -8.361 33.906 1.00 64.00 211 PRO A N 1
ATOM 1619 C CA . PRO A 1 211 ? -0.643 -8.193 33.931 1.00 64.00 211 PRO A CA 1
ATOM 1620 C C . PRO A 1 211 ? 0.026 -8.986 32.805 1.00 64.00 211 PRO A C 1
ATOM 1622 O O . PRO A 1 211 ? -0.388 -10.103 32.492 1.00 64.00 211 PRO A O 1
ATOM 1625 N N . SER A 1 212 ? 1.104 -8.447 32.240 1.00 62.69 212 SER A N 1
ATOM 1626 C CA . SER A 1 212 ? 1.804 -9.022 31.082 1.00 62.69 212 SER A CA 1
ATOM 1627 C C . SER A 1 212 ? 2.282 -10.466 31.304 1.00 62.69 212 SER A C 1
ATOM 1629 O O . SER A 1 212 ? 2.386 -11.225 30.352 1.00 62.69 212 SER A O 1
ATOM 1631 N N . PHE A 1 213 ? 2.518 -10.880 32.555 1.00 68.25 213 PHE A N 1
ATOM 1632 C CA . PHE A 1 213 ? 2.916 -12.251 32.911 1.00 68.25 213 PHE A CA 1
ATOM 1633 C C . PHE A 1 213 ? 1.769 -13.281 32.887 1.00 68.25 213 PHE A C 1
ATOM 1635 O O . PHE A 1 213 ? 2.024 -14.470 33.053 1.00 68.25 213 PHE A O 1
ATOM 1642 N N . LEU A 1 214 ? 0.514 -12.844 32.718 1.00 66.00 214 LEU A N 1
ATOM 1643 C CA . LEU A 1 214 ? -0.668 -13.710 32.588 1.00 66.00 214 LEU A CA 1
ATOM 1644 C C . LEU A 1 214 ? -1.150 -13.844 31.136 1.00 66.00 214 LEU A C 1
ATOM 1646 O O . LEU A 1 214 ? -2.190 -14.458 30.897 1.00 66.00 214 LEU A O 1
ATOM 1650 N N . HIS A 1 215 ? -0.424 -13.277 30.166 1.00 60.25 215 HIS A N 1
ATOM 1651 C CA . HIS A 1 215 ? -0.678 -13.540 28.752 1.00 60.25 215 HIS A CA 1
ATOM 1652 C C . HIS A 1 215 ? -0.238 -14.973 28.422 1.00 60.25 215 HIS A C 1
ATOM 1654 O O . HIS A 1 215 ? 0.922 -15.241 28.132 1.00 60.25 215 HIS A O 1
ATOM 1660 N N . PHE A 1 216 ? -1.184 -15.908 28.508 1.00 57.28 216 PHE A N 1
ATOM 1661 C CA . PHE A 1 216 ? -1.011 -17.286 28.062 1.00 57.28 216 PHE A CA 1
ATOM 1662 C C . PHE A 1 216 ? -1.631 -17.428 26.672 1.00 57.28 216 PHE A C 1
ATOM 1664 O O . PHE A 1 216 ? -2.834 -17.631 26.528 1.00 57.28 216 PHE A O 1
ATOM 1671 N N . GLY A 1 217 ? -0.803 -17.289 25.644 1.00 56.59 217 GLY A N 1
ATOM 1672 C CA . GLY A 1 217 ? -1.161 -17.517 24.250 1.00 56.59 217 GLY A CA 1
ATOM 1673 C C . GLY A 1 217 ? 0.113 -17.662 23.420 1.00 56.59 217 GLY A C 1
ATOM 1674 O O . GLY A 1 217 ? 1.150 -17.147 23.836 1.00 56.59 217 GLY A O 1
ATOM 1675 N N . PRO A 1 218 ? 0.088 -18.402 22.302 1.00 52.19 218 PRO A N 1
ATOM 1676 C CA . PRO A 1 218 ? 1.238 -18.449 21.411 1.00 52.19 218 PRO A CA 1
ATOM 1677 C C . PRO A 1 218 ? 1.537 -17.036 20.887 1.00 52.19 218 PRO A C 1
ATOM 1679 O O . PRO A 1 218 ? 0.653 -16.392 20.330 1.00 52.19 218 PRO A O 1
ATOM 1682 N N . ASP A 1 219 ? 2.786 -16.588 21.033 1.00 55.88 219 ASP A N 1
ATOM 1683 C CA . ASP A 1 219 ? 3.348 -15.362 20.429 1.00 55.88 219 ASP A CA 1
ATOM 1684 C C . ASP A 1 219 ? 3.512 -15.483 18.895 1.00 55.88 219 ASP A C 1
ATOM 1686 O O . ASP A 1 219 ? 4.263 -14.736 18.267 1.00 55.88 219 ASP A O 1
ATOM 1690 N N . ASP A 1 220 ? 2.829 -16.442 18.262 1.00 61.03 220 ASP A N 1
ATOM 1691 C CA . ASP A 1 220 ? 2.875 -16.605 16.815 1.00 61.03 220 ASP A CA 1
ATOM 1692 C C . ASP A 1 220 ? 1.960 -15.566 16.168 1.00 61.03 220 ASP A C 1
ATOM 1694 O O . ASP A 1 220 ? 0.731 -15.681 16.143 1.00 61.03 220 ASP A O 1
ATOM 1698 N N . GLY A 1 221 ? 2.589 -14.516 15.640 1.00 64.19 221 GLY A N 1
ATOM 1699 C CA . GLY A 1 221 ? 1.929 -13.531 14.800 1.00 64.19 221 GLY A CA 1
ATOM 1700 C C . GLY A 1 221 ? 1.223 -14.197 13.615 1.00 64.19 221 GLY A C 1
ATOM 1701 O O . GLY A 1 221 ? 1.749 -15.122 12.994 1.00 64.19 221 GLY A O 1
ATOM 1702 N N . ALA A 1 222 ? 0.033 -13.710 13.263 1.00 69.50 222 ALA A N 1
ATOM 1703 C CA . ALA A 1 222 ? -0.658 -14.177 12.069 1.00 69.50 222 ALA A CA 1
ATOM 1704 C C . ALA A 1 222 ? 0.179 -13.844 10.821 1.00 69.50 222 ALA A C 1
ATOM 1706 O O . ALA A 1 222 ? 0.445 -12.678 10.530 1.00 69.50 222 ALA A O 1
ATOM 1707 N N . LEU A 1 223 ? 0.598 -14.882 10.092 1.00 74.38 223 LEU A N 1
ATOM 1708 C CA . LEU A 1 223 ? 1.494 -14.758 8.936 1.00 74.38 223 LEU A CA 1
ATOM 1709 C C . LEU A 1 223 ? 0.789 -14.244 7.675 1.00 74.38 223 LEU A C 1
ATOM 1711 O O . LEU A 1 223 ? 1.427 -13.663 6.802 1.00 74.38 223 LEU A O 1
ATOM 1715 N N . SER A 1 224 ? -0.515 -14.495 7.547 1.00 83.88 224 SER A N 1
ATOM 1716 C CA . SER A 1 224 ? -1.286 -14.182 6.346 1.00 83.88 224 SER A CA 1
ATOM 1717 C C . SER A 1 224 ? -2.749 -13.916 6.685 1.00 83.88 224 SER A C 1
ATOM 1719 O O . SER A 1 224 ? -3.277 -14.418 7.678 1.00 83.88 224 SER A O 1
ATOM 1721 N N . LEU A 1 225 ? -3.396 -13.130 5.830 1.00 89.06 225 LEU A N 1
ATOM 1722 C CA . LEU A 1 225 ? -4.819 -12.837 5.855 1.00 89.06 225 LEU A CA 1
ATOM 1723 C C . LEU A 1 225 ? -5.408 -13.137 4.479 1.00 89.06 225 LEU A C 1
ATOM 1725 O O . LEU A 1 225 ? -4.757 -12.926 3.459 1.00 89.06 225 LEU A O 1
ATOM 1729 N N . ALA A 1 226 ? -6.660 -13.580 4.461 1.00 91.75 226 ALA A N 1
ATOM 1730 C CA . ALA A 1 226 ? -7.439 -13.749 3.244 1.00 91.75 226 ALA A CA 1
ATOM 1731 C C . ALA A 1 226 ? -8.878 -13.295 3.497 1.00 91.75 226 ALA A C 1
ATOM 1733 O O . ALA A 1 226 ? -9.411 -13.475 4.594 1.00 91.75 226 ALA A O 1
ATOM 1734 N N . ILE A 1 227 ? -9.495 -12.708 2.475 1.00 91.38 227 ILE A N 1
ATOM 1735 C CA . ILE A 1 227 ? -10.925 -12.403 2.447 1.00 91.38 227 ILE A CA 1
ATOM 1736 C C . ILE A 1 227 ? -11.588 -13.438 1.546 1.00 91.38 227 ILE A C 1
ATOM 1738 O O . ILE A 1 227 ? -11.096 -13.700 0.451 1.00 91.38 227 ILE A O 1
ATOM 1742 N N . ASP A 1 228 ? -12.692 -14.019 2.008 1.00 90.44 228 ASP A N 1
ATOM 1743 C CA . ASP A 1 228 ? -13.593 -14.787 1.152 1.00 90.44 228 ASP A CA 1
ATOM 1744 C C . ASP A 1 228 ? -14.583 -13.800 0.513 1.00 90.44 228 ASP A C 1
ATOM 1746 O O . ASP A 1 228 ? -15.444 -13.284 1.221 1.00 90.44 228 ASP A O 1
ATOM 1750 N N . PRO A 1 229 ? -14.472 -13.480 -0.790 1.00 83.81 229 PRO A N 1
ATOM 1751 C CA . PRO A 1 229 ? -15.355 -12.506 -1.430 1.00 83.81 229 PRO A CA 1
ATOM 1752 C C . PRO A 1 229 ? -16.791 -13.025 -1.615 1.00 83.81 229 PRO A C 1
ATOM 1754 O O . PRO A 1 229 ? -17.660 -12.266 -2.041 1.00 83.81 229 PRO A O 1
ATOM 1757 N N . HIS A 1 230 ? -17.051 -14.310 -1.347 1.00 84.00 230 HIS A N 1
ATOM 1758 C CA . HIS A 1 230 ? -18.357 -14.943 -1.534 1.00 84.00 230 HIS A CA 1
ATOM 1759 C C . HIS A 1 230 ? -19.156 -15.114 -0.233 1.00 84.00 230 HIS A C 1
ATOM 1761 O O . HIS A 1 230 ? -20.235 -15.715 -0.269 1.00 84.00 230 HIS A O 1
ATOM 1767 N N . ARG A 1 231 ? -18.654 -14.618 0.904 1.00 54.53 231 ARG A N 1
ATOM 1768 C CA . ARG A 1 231 ? -19.296 -14.722 2.223 1.00 54.53 231 ARG A CA 1
ATOM 1769 C C . ARG A 1 231 ? -19.274 -13.399 2.969 1.00 54.53 231 ARG A C 1
ATOM 1771 O O . ARG A 1 231 ? -20.264 -13.160 3.695 1.00 54.53 231 ARG A O 1
#

Solvent-accessible surface area (backbone atoms only — not comparable to full-atom values): 14189 Å² total; per-residue (Å²): 132,90,79,90,86,79,84,75,95,69,78,78,77,77,71,82,73,70,76,86,74,89,75,87,86,80,84,78,80,78,64,69,75,53,54,64,55,56,74,66,58,84,81,53,73,51,71,54,74,42,75,95,65,47,28,35,38,39,30,53,28,35,30,39,36,35,32,51,69,65,45,82,78,76,53,77,45,76,65,40,76,77,50,102,56,102,65,62,56,67,42,78,48,67,90,48,93,50,48,58,65,31,77,37,84,33,40,57,40,84,82,43,62,61,84,67,46,66,30,28,37,42,41,25,23,53,56,34,37,35,45,30,32,31,32,64,42,79,74,93,54,59,42,68,45,81,40,84,67,84,46,65,39,78,33,82,67,37,42,44,65,23,68,45,54,43,93,68,24,52,34,38,34,22,21,58,80,47,40,42,31,37,54,48,70,47,65,63,63,52,102,88,40,70,37,48,49,79,43,68,76,61,70,53,83,67,61,82,76,48,60,80,92,70,69,84,68,81,84,64,34,50,82,71,74,84,78,69,95,90,116

Secondary structure (DSSP, 8-state):
--------------------PPP-----PPPHHHHHHHHT-SS-EEEEEEGGGTEEEEEETTEEEEEEGGGGGT---SGGGT--STTTTEEEE---SS---EEEEEPPPTTTS-TT--EEEEEE-SSEEEEEEEEEESGGG-EEEEEEEEEEEE-TT--EEEEEE-TT--EEEEETTS-EEEEEE-SS-BTTB-SEEEEESS--TTGGGS-GGG--S-----------TT-

InterPro domains:
  IPR004870 Nucleoporin, Nup155-like [PTHR10350] (18-231)
  IPR014908 Nucleoporin, Nup133/Nup155-like, N-terminal [PF08801] (24-231)